Protein AF-A0A3S3NXD0-F1 (afdb_monomer_lite)

Organism: NCBI:txid1965070

Radius of gyration: 24.57 Å; chains: 1; bounding box: 70×64×60 Å

pLDDT: mean 70.54, std 15.93, range [30.05, 96.12]

Secondary structure (DSSP, 8-state):
--STTTTTS---------B-SPP--TTEEEES--S-B-TT-EEEEEESSTTSEEEE--TTS-GGG--TTSPEEEEEETTEEEE--EEEEEEGGGTTTTT------SEEEEEEESSPPPHHHHHTT----EEEEEE-----TT-TTEEESTT--TTT--S--SSEEEEEEEEEE---EEEEEEESSPPPGGGG-SSS-SEEEEBTTTEEEEEEEEEE-SSSSEEEEEEEEEES-GGG--TTTS-EEEEEEEES-TT-SS--EEEEEEEEE--GGG------S---SSS-TTS-----SS-B-----GGGEETTEEEEETTEEEEEES-EEETTEEEB-TT-EEEEEETTEEEEEEEB-TTS-BSSPPP---

Structure (mmCIF, N/CA/C/O backbone):
data_AF-A0A3S3NXD0-F1
#
_entry.id   AF-A0A3S3NXD0-F1
#
loop_
_atom_site.group_PDB
_atom_site.id
_atom_site.type_symbol
_atom_site.label_atom_id
_atom_site.label_alt_id
_atom_site.label_comp_id
_atom_site.label_asym_id
_atom_site.label_entity_id
_atom_site.label_seq_id
_atom_site.pdbx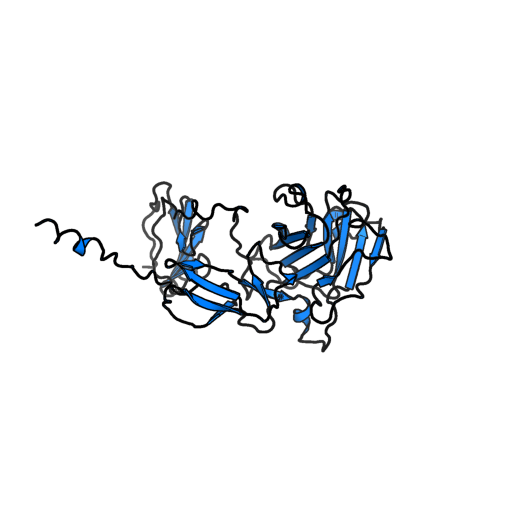_PDB_ins_code
_atom_site.Cartn_x
_atom_site.Cartn_y
_atom_site.Cartn_z
_atom_site.occupancy
_atom_site.B_iso_or_equiv
_atom_site.auth_seq_id
_atom_site.auth_comp_id
_atom_site.auth_asym_id
_atom_site.auth_atom_id
_atom_site.pdbx_PDB_model_num
ATOM 1 N N . MET A 1 1 ? -43.865 36.819 35.585 1.00 49.50 1 MET A N 1
ATOM 2 C CA . MET A 1 1 ? -44.114 35.491 34.978 1.00 49.50 1 MET A CA 1
ATOM 3 C C . MET A 1 1 ? -43.272 35.194 33.729 1.00 49.50 1 MET A C 1
ATOM 5 O O . MET A 1 1 ? -43.312 34.064 33.280 1.00 49.50 1 MET A O 1
ATOM 9 N N . LEU A 1 2 ? -42.479 36.141 33.194 1.00 50.16 2 LEU A N 1
ATOM 10 C CA . LEU A 1 2 ? -41.664 35.928 31.981 1.00 50.16 2 LEU A CA 1
ATOM 11 C C . LEU A 1 2 ? -40.194 35.526 32.258 1.00 50.16 2 LEU A C 1
ATOM 13 O O . LEU A 1 2 ? -39.527 35.004 31.377 1.00 50.16 2 LEU A O 1
ATOM 17 N N . LEU A 1 3 ? -39.684 35.735 33.481 1.00 48.31 3 LEU A N 1
ATOM 18 C CA . LEU A 1 3 ? -38.279 35.454 33.827 1.00 48.31 3 LEU A CA 1
ATOM 19 C C . LEU A 1 3 ? -37.989 33.994 34.215 1.00 48.31 3 LEU A C 1
ATOM 21 O O . LEU A 1 3 ? -36.829 33.597 34.208 1.00 48.31 3 LEU A O 1
ATOM 25 N N . LEU A 1 4 ? -39.008 33.184 34.526 1.00 46.12 4 LEU A N 1
ATOM 26 C CA . LEU A 1 4 ? -38.790 31.789 34.934 1.00 46.12 4 LEU A CA 1
ATOM 27 C C . LEU A 1 4 ? -38.634 30.822 33.746 1.00 46.12 4 LEU A C 1
ATOM 29 O O . LEU A 1 4 ? -38.101 29.734 33.925 1.00 46.12 4 LEU A O 1
ATOM 33 N N . CYS A 1 5 ? -39.049 31.211 32.533 1.00 48.31 5 CYS A N 1
ATOM 34 C CA . CYS A 1 5 ? -38.930 30.353 31.347 1.00 48.31 5 CYS A CA 1
ATOM 35 C C . CYS A 1 5 ? -37.568 30.459 30.642 1.00 48.31 5 CYS A C 1
ATOM 37 O O . CYS A 1 5 ? -37.213 29.555 29.896 1.00 48.31 5 CYS A O 1
ATOM 39 N N . ILE A 1 6 ? -36.779 31.513 30.890 1.00 51.53 6 ILE A N 1
ATOM 40 C CA . ILE A 1 6 ? -35.468 31.696 30.234 1.00 51.53 6 ILE A CA 1
ATOM 41 C C . ILE A 1 6 ? -34.366 30.893 30.950 1.00 51.53 6 ILE A C 1
ATOM 43 O O . ILE A 1 6 ? -33.439 30.417 30.306 1.00 51.53 6 ILE A O 1
ATOM 47 N N . ALA A 1 7 ? -34.506 30.632 32.255 1.00 47.41 7 ALA A N 1
ATOM 48 C CA . ALA A 1 7 ? -33.541 29.831 33.016 1.00 47.41 7 ALA A CA 1
ATOM 49 C C . ALA A 1 7 ? -33.630 28.310 32.750 1.00 47.41 7 ALA A C 1
ATOM 51 O O . ALA A 1 7 ? -32.709 27.581 33.101 1.00 47.41 7 ALA A O 1
ATOM 52 N N . CYS A 1 8 ? -34.707 27.823 32.117 1.00 47.56 8 CYS A N 1
ATOM 53 C CA . CYS A 1 8 ? -34.850 26.408 31.739 1.00 47.56 8 CYS A CA 1
ATOM 54 C C . CYS A 1 8 ? -34.311 26.077 30.335 1.00 47.56 8 CYS A C 1
ATOM 56 O O . CYS A 1 8 ? -34.227 24.902 30.000 1.00 47.56 8 CYS A O 1
ATOM 58 N N . ILE A 1 9 ? -33.929 27.071 29.520 1.00 50.16 9 ILE A N 1
ATOM 59 C CA . ILE A 1 9 ? -33.456 26.850 28.136 1.00 50.16 9 ILE A CA 1
ATOM 60 C C . ILE A 1 9 ? -31.917 26.774 28.045 1.00 50.16 9 ILE A C 1
ATOM 62 O O . ILE A 1 9 ? -31.378 26.341 27.033 1.00 50.16 9 ILE A O 1
ATOM 66 N N . THR A 1 10 ? -31.176 27.104 29.109 1.00 48.88 10 THR A N 1
ATOM 67 C CA . THR A 1 10 ? -29.697 27.058 29.108 1.00 48.88 10 THR A CA 1
ATOM 68 C C . THR A 1 10 ? -29.091 25.883 29.875 1.00 48.88 10 THR A C 1
ATOM 70 O O . THR A 1 10 ? -27.878 25.834 30.045 1.00 48.88 10 THR A O 1
ATOM 73 N N . LEU A 1 11 ? -29.893 24.894 30.278 1.00 45.78 11 LEU A N 1
ATOM 74 C CA . LEU A 1 11 ? -29.394 23.534 30.499 1.00 45.78 11 LEU A CA 1
ATOM 75 C C . LEU A 1 11 ? -29.357 22.833 29.139 1.00 45.78 11 LEU A C 1
ATOM 77 O O . LEU A 1 11 ? -30.070 21.865 28.888 1.00 45.78 11 LEU A O 1
ATOM 81 N N . ILE A 1 12 ? -28.515 23.352 28.241 1.00 50.88 12 ILE A N 1
ATOM 82 C CA . ILE A 1 12 ? -27.936 22.512 27.200 1.00 50.88 12 ILE A CA 1
ATOM 83 C C . ILE A 1 12 ? -27.143 21.489 28.000 1.00 50.88 12 ILE A C 1
ATOM 85 O O . ILE A 1 12 ? -26.050 21.776 28.487 1.00 50.88 12 ILE A O 1
ATOM 89 N N . VAL A 1 13 ? -27.764 20.338 28.253 1.00 46.16 13 VAL A N 1
ATOM 90 C CA . VAL A 1 13 ? -27.064 19.150 28.709 1.00 46.16 13 VAL A CA 1
ATOM 91 C C . VAL A 1 13 ? -26.041 18.916 27.614 1.00 46.16 13 VAL A C 1
ATOM 93 O O . VAL A 1 13 ? -26.380 18.437 26.535 1.00 46.16 13 VAL A O 1
ATOM 96 N N . SER A 1 14 ? -24.816 19.387 27.841 1.00 50.00 14 SER A N 1
ATOM 97 C CA . SER A 1 14 ? -23.665 18.997 27.052 1.00 50.00 14 SER A CA 1
ATOM 98 C C . SER A 1 14 ? -23.550 17.507 27.297 1.00 50.00 14 SER A C 1
ATOM 100 O O . SER A 1 14 ? -22.966 17.084 28.292 1.00 50.00 14 SER A O 1
ATOM 102 N N . VAL A 1 15 ? -24.240 16.719 26.473 1.00 55.44 15 VAL A N 1
ATOM 103 C CA . VAL A 1 15 ? -24.076 15.277 26.433 1.00 55.44 15 VAL A CA 1
ATOM 104 C C . VAL A 1 15 ? -22.614 15.105 26.068 1.00 55.44 15 VAL A C 1
ATOM 106 O O . VAL A 1 15 ? -22.237 15.331 24.922 1.00 55.44 15 VAL A O 1
ATOM 109 N N . GLU A 1 16 ? -21.776 14.845 27.073 1.00 61.00 16 GLU A N 1
ATOM 110 C CA . GLU A 1 16 ? -20.375 14.526 26.854 1.00 61.00 16 GLU A CA 1
ATOM 111 C C . GLU A 1 16 ? -20.358 13.294 25.964 1.00 61.00 16 GLU A C 1
ATOM 113 O O . GLU A 1 16 ? -20.692 12.181 26.378 1.00 61.00 16 GLU A O 1
ATOM 118 N N . SER A 1 17 ? -20.049 13.526 24.702 1.00 74.88 17 SER A N 1
ATOM 119 C CA . SER A 1 17 ? -19.990 12.512 23.678 1.00 74.88 17 SER A CA 1
ATOM 120 C C . SER A 1 17 ? -18.708 11.718 23.888 1.00 74.88 17 SER A C 1
ATOM 122 O O . SER A 1 17 ? -17.633 12.100 23.439 1.00 74.88 17 SER A O 1
ATOM 124 N N . LYS A 1 18 ? -18.807 10.642 24.667 1.00 79.00 18 LYS A N 1
ATOM 125 C CA . LYS A 1 18 ? -17.686 9.742 24.950 1.00 79.00 18 LYS A CA 1
ATOM 126 C C . LYS A 1 18 ? -17.414 8.841 23.753 1.00 79.00 18 LYS A C 1
ATOM 128 O O . LYS A 1 18 ? -18.343 8.463 23.043 1.00 79.00 18 LYS A O 1
ATOM 133 N N . CYS A 1 19 ? -16.157 8.460 23.572 1.00 73.50 19 CYS A N 1
ATOM 134 C CA . CYS A 1 19 ? -15.764 7.462 22.584 1.00 73.50 19 CYS A CA 1
ATOM 135 C C . CYS A 1 19 ? -15.618 6.085 23.238 1.00 73.50 19 CYS A C 1
ATOM 137 O O . CYS A 1 19 ? -15.203 5.977 24.395 1.00 73.50 19 CYS A O 1
ATOM 139 N N . GLY A 1 20 ? -15.946 5.034 22.487 1.00 74.00 20 GLY A N 1
ATOM 140 C CA . GLY A 1 20 ? -15.622 3.651 22.847 1.00 74.00 20 GLY A CA 1
ATOM 141 C C . GLY A 1 20 ? -14.163 3.301 22.544 1.00 74.00 20 GLY A C 1
ATOM 142 O O . GLY A 1 20 ? -13.352 4.176 22.237 1.00 74.00 20 GLY A O 1
ATOM 143 N N . ILE A 1 21 ? -13.832 2.011 22.600 1.00 75.44 21 ILE A N 1
ATOM 144 C CA . ILE A 1 21 ? -12.509 1.495 22.218 1.00 75.44 21 ILE A CA 1
ATOM 145 C C . ILE A 1 21 ? -12.215 1.888 20.759 1.00 75.44 21 ILE A C 1
ATOM 147 O O . ILE A 1 21 ? -13.072 1.679 19.900 1.00 75.44 21 ILE A O 1
ATOM 151 N N . PRO A 1 22 ? -11.047 2.476 20.449 1.00 69.25 22 PRO A N 1
ATOM 152 C CA . PRO A 1 22 ? -10.699 2.789 19.071 1.00 69.25 22 PRO A CA 1
ATOM 153 C C . PRO A 1 22 ? -10.457 1.518 18.261 1.00 69.25 22 PRO A C 1
ATOM 155 O O . PRO A 1 22 ? -9.742 0.624 18.717 1.00 69.25 22 PRO A O 1
ATOM 158 N N . LEU A 1 23 ? -10.987 1.471 17.035 1.00 61.91 23 LEU A N 1
ATOM 159 C CA . LEU A 1 23 ? -10.644 0.415 16.089 1.00 61.91 23 LEU A CA 1
ATOM 160 C C . LEU A 1 23 ? -9.136 0.444 15.815 1.00 61.91 23 LEU A C 1
ATOM 162 O O . LEU A 1 23 ? -8.572 1.457 15.389 1.00 61.91 23 LEU A O 1
ATOM 166 N N . VAL A 1 24 ? -8.493 -0.687 16.075 1.00 65.38 24 VAL A N 1
ATOM 167 C CA . VAL A 1 24 ? -7.082 -0.933 15.793 1.00 65.38 24 VAL A CA 1
ATOM 168 C C . VAL A 1 24 ? -6.989 -2.058 14.773 1.00 65.38 24 VAL A C 1
ATOM 170 O O . VAL A 1 24 ? -7.637 -3.089 14.931 1.00 65.38 24 VAL A O 1
ATOM 173 N N . ALA A 1 25 ? -6.211 -1.840 13.711 1.00 63.06 25 ALA A N 1
ATOM 174 C CA . ALA A 1 25 ? -5.909 -2.887 12.741 1.00 63.06 25 ALA A CA 1
ATOM 175 C C . ALA A 1 25 ? -5.145 -4.040 13.412 1.00 63.06 25 ALA A C 1
ATOM 177 O O . ALA A 1 25 ? -4.508 -3.853 14.452 1.00 63.06 25 ALA A O 1
ATOM 178 N N . GLU A 1 26 ? -5.177 -5.227 12.807 1.00 61.97 26 GLU A N 1
ATOM 179 C CA . GLU A 1 26 ? -4.416 -6.371 13.306 1.00 61.97 26 GLU A CA 1
ATOM 180 C C . GLU A 1 26 ? -2.920 -6.019 13.439 1.00 61.97 26 GLU A C 1
ATOM 182 O O . GLU A 1 26 ? -2.328 -5.340 12.598 1.00 61.97 26 GLU A O 1
ATOM 187 N N . GLY A 1 27 ? -2.314 -6.407 14.563 1.00 66.31 27 GLY A N 1
ATOM 188 C CA . GLY A 1 27 ? -0.933 -6.050 14.895 1.00 66.31 27 GLY A CA 1
ATOM 189 C C . GLY A 1 27 ? -0.729 -4.619 15.417 1.00 66.31 27 GLY A C 1
ATOM 190 O O . GLY A 1 27 ? 0.381 -4.308 15.856 1.00 66.31 27 GLY A O 1
ATOM 191 N N . VAL A 1 28 ? -1.759 -3.764 15.438 1.00 71.31 28 VAL A N 1
ATOM 192 C CA . VAL A 1 28 ? -1.722 -2.431 16.059 1.00 71.31 28 VAL A CA 1
ATOM 193 C C . VAL A 1 28 ? -2.272 -2.501 17.484 1.00 71.31 28 VAL A C 1
ATOM 195 O O . VAL A 1 28 ? -3.371 -2.979 17.742 1.00 71.31 28 VAL A O 1
ATOM 198 N N . SER A 1 29 ? -1.507 -1.962 18.423 1.00 80.69 29 SER A N 1
ATOM 199 C CA . SER A 1 29 ? -1.888 -1.758 19.818 1.00 80.69 29 SER A CA 1
ATOM 200 C C . SER A 1 29 ? -2.161 -0.280 20.077 1.00 80.69 29 SER A C 1
ATOM 202 O O . SER A 1 29 ? -1.675 0.589 19.352 1.00 80.69 29 SER A O 1
ATOM 204 N N . HIS A 1 30 ? -2.917 0.033 21.131 1.00 82.19 30 HIS A N 1
ATOM 205 C CA . HIS A 1 30 ? -3.199 1.415 21.512 1.00 82.19 30 HIS A CA 1
ATOM 206 C C . HIS A 1 30 ? -3.005 1.673 23.011 1.00 82.19 30 HIS A C 1
ATOM 208 O O . HIS A 1 30 ? -3.149 0.780 23.845 1.00 82.19 30 HIS A O 1
ATOM 214 N N . PHE A 1 31 ? -2.671 2.918 23.358 1.00 85.12 31 PHE A N 1
ATOM 215 C CA . PHE A 1 31 ? -2.462 3.368 24.730 1.00 85.12 31 PHE A CA 1
ATOM 216 C C . PHE A 1 31 ? -2.967 4.810 24.944 1.00 85.12 31 PHE A C 1
ATOM 218 O O . PHE A 1 31 ? -2.653 5.686 24.136 1.00 85.12 31 PHE A O 1
ATOM 225 N N . PRO A 1 32 ? -3.675 5.110 26.049 1.00 84.56 32 PRO A N 1
ATOM 226 C CA . PRO A 1 32 ? -4.040 4.191 27.129 1.00 84.56 32 PRO A CA 1
ATOM 227 C C . PRO A 1 32 ? -5.116 3.195 26.685 1.00 84.56 32 PRO A C 1
ATOM 229 O O . PRO A 1 32 ? -5.996 3.560 25.915 1.00 84.56 32 PRO A O 1
ATOM 232 N N . ALA A 1 33 ? -5.053 1.951 27.168 1.00 82.88 33 ALA A N 1
ATOM 233 C CA . ALA A 1 33 ? -6.073 0.935 26.910 1.00 82.88 33 ALA A CA 1
ATOM 234 C C . ALA A 1 33 ? -7.226 1.107 27.912 1.00 82.88 33 ALA A C 1
ATOM 236 O O . ALA A 1 33 ? -7.085 0.801 29.098 1.00 82.88 33 ALA A O 1
ATOM 237 N N . LYS A 1 34 ? -8.345 1.662 27.447 1.00 78.06 34 LYS A N 1
ATOM 238 C CA . LYS A 1 34 ? -9.572 1.897 28.217 1.00 78.06 34 LYS A CA 1
ATOM 239 C C . LYS A 1 34 ? -10.764 1.454 27.378 1.00 78.06 34 LYS A C 1
ATOM 241 O O . LYS A 1 34 ? -10.678 1.370 26.162 1.00 78.06 34 LYS A O 1
ATOM 246 N N . THR A 1 35 ? -11.894 1.201 28.025 1.00 70.12 35 THR A N 1
ATOM 247 C CA . THR A 1 35 ? -13.143 0.867 27.326 1.00 70.12 35 THR A CA 1
ATOM 248 C C . THR A 1 35 ? -13.949 2.102 26.923 1.00 70.12 35 THR A C 1
ATOM 250 O O . THR A 1 35 ? -14.758 2.033 26.003 1.00 70.12 35 THR A O 1
ATOM 253 N N . VAL A 1 36 ? -13.727 3.233 27.602 1.00 74.00 36 VAL A N 1
ATOM 254 C CA . VAL A 1 36 ? -14.434 4.500 27.384 1.00 74.00 36 VAL A CA 1
ATOM 255 C C . VAL A 1 36 ? -13.459 5.663 27.545 1.00 74.00 36 VAL A C 1
ATOM 257 O O . VAL A 1 36 ? -12.678 5.691 28.500 1.00 74.00 36 VAL A O 1
ATOM 260 N N . TYR A 1 37 ? -13.547 6.629 26.634 1.00 84.88 37 TYR A N 1
ATOM 261 C CA . TYR A 1 37 ? -12.678 7.800 26.552 1.00 84.88 37 TYR A CA 1
ATOM 262 C C . TYR A 1 37 ? -13.508 9.079 26.557 1.00 84.88 37 TYR A C 1
ATOM 264 O O . TYR A 1 37 ? -14.572 9.146 25.935 1.00 84.88 37 TYR A O 1
ATOM 272 N N . SER A 1 38 ? -13.030 10.090 27.276 1.00 92.06 38 SER A N 1
ATOM 273 C CA . SER A 1 38 ? -13.712 11.383 27.351 1.00 92.06 38 SER A CA 1
ATOM 274 C C . SER A 1 38 ? -13.482 12.216 26.089 1.00 92.06 38 SER A C 1
ATOM 276 O O . SER A 1 38 ? -12.486 12.045 25.386 1.00 92.06 38 SER A O 1
ATOM 278 N N . GLU A 1 39 ? -14.384 13.161 25.826 1.00 88.38 39 GLU A N 1
ATOM 279 C CA . GLU A 1 39 ? -14.207 14.172 24.778 1.00 88.38 39 GLU A CA 1
ATOM 280 C C . GLU A 1 39 ? -12.839 14.872 24.923 1.00 88.38 39 GLU A C 1
ATOM 282 O O . GLU A 1 39 ? -12.457 15.306 26.012 1.00 88.38 39 GLU A O 1
ATOM 287 N N . GLY A 1 40 ? -12.088 14.962 23.824 1.00 89.56 40 GLY A N 1
ATOM 288 C CA . GLY A 1 40 ? -10.741 15.532 23.758 1.00 89.56 40 GLY A CA 1
ATOM 289 C C . GLY A 1 40 ? -9.604 14.587 24.167 1.00 89.56 40 GLY A C 1
ATOM 290 O O . GLY A 1 40 ? -8.438 14.964 24.041 1.00 89.56 40 GLY A O 1
ATOM 291 N N . GLU A 1 41 ? -9.898 13.373 24.641 1.00 90.81 41 GLU A N 1
ATOM 292 C CA . GLU A 1 41 ? -8.870 12.412 25.046 1.00 90.81 41 GLU A CA 1
ATOM 293 C C . GLU A 1 41 ? -8.081 11.883 23.837 1.00 90.81 41 GLU A C 1
ATOM 295 O O . GLU A 1 41 ? -8.650 11.609 22.779 1.00 90.81 41 GLU A O 1
ATOM 300 N N . ILE A 1 42 ? -6.759 11.751 24.002 1.00 89.44 42 ILE A N 1
ATOM 301 C CA . ILE A 1 42 ? -5.826 11.324 22.952 1.00 89.44 42 ILE A CA 1
ATOM 302 C C . ILE A 1 42 ? -5.371 9.890 23.220 1.00 89.44 42 ILE A C 1
ATOM 304 O O . ILE A 1 42 ? -4.912 9.567 24.318 1.00 89.44 42 ILE A O 1
ATOM 308 N N . VAL A 1 43 ? -5.433 9.059 22.184 1.00 85.56 43 VAL A N 1
ATOM 309 C CA . VAL A 1 43 ? -4.907 7.695 22.173 1.00 85.56 43 VAL A CA 1
ATOM 310 C C . VAL A 1 43 ? -3.751 7.606 21.188 1.00 85.56 43 VAL A C 1
ATOM 312 O O . VAL A 1 43 ? -3.820 8.111 20.072 1.00 85.56 43 VAL A O 1
ATOM 315 N N . ASN A 1 44 ? -2.680 6.950 21.622 1.00 86.38 44 ASN A N 1
ATOM 316 C CA . ASN A 1 44 ? -1.494 6.664 20.831 1.00 86.38 44 ASN A CA 1
ATOM 317 C C . ASN A 1 44 ? -1.575 5.221 20.319 1.00 86.38 44 ASN A C 1
ATOM 319 O O . ASN A 1 44 ? -1.732 4.301 21.118 1.00 86.38 44 ASN A O 1
ATOM 323 N N . GLN A 1 45 ? -1.442 5.017 19.015 1.00 77.81 45 GLN A N 1
ATOM 324 C CA . GLN A 1 45 ? -1.439 3.720 18.342 1.00 77.81 45 GLN A CA 1
ATOM 325 C C . GLN A 1 45 ? -0.019 3.354 17.906 1.00 77.81 45 GLN A C 1
ATOM 327 O O . GLN A 1 45 ? 0.719 4.218 17.441 1.00 77.81 45 GLN A O 1
ATOM 332 N N . PHE A 1 46 ? 0.380 2.094 18.065 1.00 80.19 46 PHE A N 1
ATOM 333 C CA . PHE A 1 46 ? 1.721 1.597 17.749 1.00 80.19 46 PHE A CA 1
ATOM 334 C C . PHE A 1 46 ? 1.697 0.135 17.311 1.00 80.19 46 PHE A C 1
ATOM 336 O O . PHE A 1 46 ? 0.771 -0.595 17.648 1.00 80.19 46 PHE A O 1
ATOM 343 N N . CYS A 1 47 ? 2.715 -0.312 16.575 1.00 75.06 47 CYS A N 1
ATOM 344 C CA . CYS A 1 47 ? 2.821 -1.719 16.209 1.00 75.06 47 CYS A CA 1
ATOM 345 C C . CYS A 1 47 ? 3.198 -2.566 17.417 1.00 75.06 47 CYS A C 1
ATOM 347 O O . CYS A 1 47 ? 4.151 -2.253 18.129 1.00 75.06 47 CYS A O 1
ATOM 349 N N . ALA A 1 48 ? 2.451 -3.647 17.645 1.00 71.88 48 ALA A N 1
ATOM 350 C CA . ALA A 1 48 ? 2.714 -4.591 18.723 1.00 71.88 48 ALA A CA 1
ATOM 351 C C . ALA A 1 48 ? 4.086 -5.264 18.556 1.00 71.88 48 ALA A C 1
ATOM 353 O O . ALA A 1 48 ? 4.790 -5.489 19.540 1.00 71.88 48 ALA A O 1
ATOM 354 N N . ASN A 1 49 ? 4.483 -5.540 17.310 1.00 68.31 49 ASN A N 1
ATOM 355 C CA . ASN A 1 49 ? 5.821 -6.010 16.977 1.00 68.31 49 ASN A CA 1
ATOM 356 C C . ASN A 1 49 ? 6.747 -4.819 16.685 1.00 68.31 49 ASN A C 1
ATOM 358 O O . ASN A 1 49 ? 6.491 -4.025 15.783 1.00 68.31 49 ASN A O 1
ATOM 362 N N . THR A 1 50 ? 7.858 -4.728 17.416 1.00 67.69 50 THR A N 1
ATOM 363 C CA . THR A 1 50 ? 8.845 -3.643 17.298 1.00 67.69 50 THR A CA 1
ATOM 364 C C . THR A 1 50 ? 9.628 -3.657 15.985 1.00 67.69 50 THR A C 1
ATOM 366 O O . THR A 1 50 ? 10.265 -2.662 15.637 1.00 67.69 50 THR A O 1
ATOM 369 N N . THR A 1 51 ? 9.611 -4.781 15.266 1.00 64.00 51 THR A N 1
ATOM 370 C CA . THR A 1 51 ? 10.218 -4.898 13.932 1.00 64.00 51 THR A CA 1
ATOM 371 C C . THR A 1 51 ? 9.317 -4.330 12.837 1.00 64.00 51 THR A C 1
ATOM 373 O O . THR A 1 51 ? 9.823 -4.001 11.768 1.00 64.00 51 THR A O 1
ATOM 376 N N . HIS A 1 52 ? 8.026 -4.122 13.109 1.00 69.69 52 HIS A N 1
ATOM 377 C CA . HIS A 1 52 ? 7.091 -3.515 12.166 1.00 69.69 52 HIS A CA 1
ATOM 378 C C . HIS A 1 52 ? 7.107 -1.988 12.315 1.00 69.69 52 HIS A C 1
ATOM 380 O O . HIS A 1 52 ? 7.480 -1.444 13.357 1.00 69.69 52 HIS A O 1
ATOM 386 N N . GLU A 1 53 ? 6.689 -1.293 11.267 1.00 70.62 53 GLU A N 1
ATOM 387 C CA . GLU A 1 53 ? 6.550 0.157 11.236 1.00 70.62 53 GLU A CA 1
ATOM 388 C C . GLU A 1 53 ? 5.095 0.536 10.971 1.00 70.62 53 GLU A C 1
ATOM 390 O O . GLU A 1 53 ? 4.381 -0.138 10.224 1.00 70.62 53 GLU A O 1
ATOM 395 N N . LEU A 1 54 ? 4.646 1.614 11.615 1.00 65.69 54 LEU A N 1
ATOM 396 C CA . LEU A 1 54 ? 3.310 2.142 11.370 1.00 65.69 54 LEU A CA 1
ATOM 397 C C . LEU A 1 54 ? 3.266 2.838 10.009 1.00 65.69 54 LEU A C 1
ATOM 399 O O . LEU A 1 54 ? 4.066 3.730 9.741 1.00 65.69 54 LEU A O 1
ATOM 403 N N . VAL A 1 55 ? 2.278 2.486 9.196 1.00 62.22 55 VAL A N 1
ATOM 404 C CA . VAL A 1 55 ? 1.962 3.153 7.932 1.00 62.22 55 VAL A CA 1
ATOM 405 C C . VAL A 1 55 ? 0.588 3.814 8.089 1.00 62.22 55 VAL A C 1
ATOM 407 O O . VAL A 1 55 ? -0.419 3.103 8.172 1.00 62.22 55 VAL A O 1
ATOM 410 N N . PRO A 1 56 ? 0.510 5.153 8.227 1.00 55.78 56 PRO A N 1
ATOM 411 C CA . PRO A 1 56 ? -0.763 5.857 8.354 1.00 55.78 56 PRO A CA 1
ATOM 412 C C . PRO A 1 56 ? -1.539 5.840 7.031 1.00 55.78 56 PRO A C 1
ATOM 414 O O . PRO A 1 56 ? -0.972 6.097 5.978 1.00 55.78 56 PRO A O 1
ATOM 417 N N . LEU A 1 57 ? -2.856 5.628 7.091 1.00 54.59 57 LEU A N 1
ATOM 418 C CA . LEU A 1 57 ? -3.741 5.611 5.912 1.00 54.59 57 LEU A CA 1
ATOM 419 C C . LEU A 1 57 ? -4.112 7.013 5.374 1.00 54.59 57 LEU A C 1
ATOM 421 O O . LEU A 1 57 ? -5.043 7.148 4.582 1.00 54.59 57 LEU A O 1
ATOM 425 N N . HIS A 1 58 ? -3.472 8.088 5.847 1.00 48.19 58 HIS A N 1
ATOM 426 C CA . HIS A 1 58 ? -3.992 9.443 5.650 1.00 48.19 58 HIS A CA 1
ATOM 427 C C . HIS A 1 58 ? -3.320 10.201 4.479 1.00 48.19 58 HIS A C 1
ATOM 429 O O . HIS A 1 58 ? -2.109 10.418 4.530 1.00 48.19 58 HIS A O 1
ATOM 435 N N . PRO A 1 59 ? -4.093 10.777 3.526 1.00 43.50 59 PRO A N 1
ATOM 436 C CA . PRO A 1 59 ? -3.578 11.408 2.297 1.00 43.50 59 PRO A CA 1
ATOM 437 C C . PRO A 1 59 ? -2.585 12.550 2.466 1.00 43.50 59 PRO A C 1
ATOM 439 O O . PRO A 1 59 ? -1.796 12.840 1.570 1.00 43.50 59 PRO A O 1
ATOM 442 N N . LYS A 1 60 ? -2.671 13.260 3.594 1.00 46.03 60 LYS A N 1
ATOM 443 C CA . LYS A 1 60 ? -1.834 14.436 3.866 1.00 46.03 60 LYS A CA 1
ATOM 444 C C . LYS A 1 60 ? -0.441 14.103 4.393 1.00 46.03 60 LYS A C 1
ATOM 446 O O . LYS A 1 60 ? 0.405 14.991 4.389 1.00 46.03 60 LYS A O 1
ATOM 451 N N . TYR A 1 61 ? -0.203 12.881 4.865 1.00 44.03 61 TYR A N 1
ATOM 452 C CA . TYR A 1 61 ? 1.080 12.521 5.457 1.00 44.03 61 TYR A CA 1
ATOM 453 C C . TYR A 1 61 ? 1.850 11.627 4.495 1.00 44.03 61 TYR A C 1
ATOM 455 O O . TYR A 1 61 ? 1.560 10.448 4.347 1.00 44.03 61 TYR A O 1
ATOM 463 N N . SER A 1 62 ? 2.852 12.224 3.851 1.00 43.03 62 SER A N 1
ATOM 464 C CA . SER A 1 62 ? 3.922 11.504 3.166 1.00 43.03 62 SER A CA 1
ATOM 465 C C . SER A 1 62 ? 4.499 10.437 4.097 1.00 43.03 62 SER A C 1
ATOM 467 O O . SER A 1 62 ? 5.040 10.776 5.153 1.00 43.03 62 SER A O 1
ATOM 469 N N . ILE A 1 63 ? 4.483 9.175 3.669 1.00 47.19 63 ILE A N 1
ATOM 470 C CA . ILE A 1 63 ? 5.090 8.050 4.401 1.00 47.19 63 ILE A CA 1
ATOM 471 C C . ILE A 1 63 ? 6.580 8.308 4.695 1.00 47.19 63 ILE A C 1
ATOM 473 O O . ILE A 1 63 ? 7.106 7.850 5.701 1.00 47.19 63 ILE A O 1
ATOM 477 N N . THR A 1 64 ? 7.247 9.154 3.903 1.00 39.09 64 THR A N 1
ATOM 478 C CA . THR A 1 64 ? 8.664 9.507 4.111 1.00 39.09 64 THR A CA 1
ATOM 479 C C . THR A 1 64 ? 8.944 10.453 5.287 1.00 39.09 64 THR A C 1
ATOM 481 O O . THR A 1 64 ? 10.102 10.615 5.660 1.00 39.09 64 THR A O 1
ATOM 484 N N . GLU A 1 65 ? 7.923 11.073 5.895 1.00 41.41 65 GLU A N 1
ATOM 485 C CA . GLU A 1 65 ? 8.082 11.827 7.157 1.00 41.41 65 GLU A CA 1
ATOM 486 C C . GLU A 1 65 ? 7.717 10.989 8.386 1.00 41.41 65 GLU A C 1
ATOM 488 O O . GLU A 1 65 ? 7.853 11.442 9.529 1.00 41.41 65 GLU A O 1
ATOM 493 N N . PHE A 1 66 ? 7.257 9.759 8.161 1.00 42.84 66 PHE A N 1
ATOM 494 C CA . PHE A 1 66 ? 6.815 8.889 9.222 1.00 42.84 66 PHE A CA 1
ATOM 495 C C . PHE A 1 66 ? 8.014 8.146 9.817 1.00 42.84 66 PHE A C 1
ATOM 497 O O . PHE A 1 66 ? 8.531 7.180 9.267 1.00 42.84 66 PHE A O 1
ATOM 504 N N . ASP A 1 67 ? 8.478 8.613 10.975 1.00 46.41 67 ASP A N 1
ATOM 505 C CA . ASP A 1 67 ? 9.352 7.818 11.834 1.00 46.41 67 ASP A CA 1
ATOM 506 C C . ASP A 1 67 ? 8.515 6.645 12.355 1.00 46.41 67 ASP A C 1
ATOM 508 O O . ASP A 1 67 ? 7.736 6.820 13.292 1.00 46.41 67 ASP A O 1
ATOM 512 N N . GLY A 1 68 ? 8.649 5.466 11.733 1.00 47.47 68 GLY A N 1
ATOM 513 C CA . GLY A 1 68 ? 7.896 4.239 12.039 1.00 47.47 68 GLY A CA 1
ATOM 514 C C . GLY A 1 68 ? 7.918 3.801 13.509 1.00 47.47 68 GLY A C 1
ATOM 515 O O . GLY A 1 68 ? 7.175 2.901 13.894 1.00 47.47 68 GLY A O 1
ATOM 516 N N . ARG A 1 69 ? 8.741 4.451 14.346 1.00 49.72 69 ARG A N 1
ATOM 517 C CA . ARG A 1 69 ? 8.831 4.268 15.802 1.00 49.72 69 ARG A CA 1
ATOM 518 C C . ARG A 1 69 ? 7.905 5.183 16.609 1.00 49.72 69 ARG A C 1
ATOM 520 O O . ARG A 1 69 ? 7.788 4.994 17.820 1.00 49.72 69 ARG A O 1
ATOM 527 N N . LYS A 1 70 ? 7.299 6.207 16.002 1.00 60.44 70 LYS A N 1
ATOM 528 C CA . LYS A 1 70 ? 6.441 7.173 16.698 1.00 60.44 70 LYS A CA 1
ATOM 529 C C . LYS A 1 70 ? 4.990 6.741 16.605 1.00 60.44 70 LYS A C 1
ATOM 531 O O . LYS A 1 70 ? 4.477 6.469 15.527 1.00 60.44 70 LYS A O 1
ATOM 536 N N . ALA A 1 71 ? 4.336 6.691 17.759 1.00 66.12 71 ALA A N 1
ATOM 537 C CA . ALA A 1 71 ? 2.930 6.354 17.829 1.00 66.12 71 ALA A CA 1
ATOM 538 C C . ALA A 1 71 ? 2.076 7.355 17.035 1.00 66.12 71 ALA A C 1
ATOM 540 O O . ALA A 1 71 ? 2.346 8.559 17.038 1.00 66.12 71 ALA A O 1
ATOM 541 N N . VAL A 1 72 ? 1.027 6.857 16.386 1.00 73.31 72 VAL A N 1
ATOM 542 C CA . VAL A 1 72 ? 0.027 7.692 15.718 1.00 73.31 72 VAL A CA 1
ATOM 543 C C . VAL A 1 72 ? -1.030 8.122 16.720 1.00 73.31 72 VAL A C 1
ATOM 545 O O . VAL A 1 72 ? -1.474 7.319 17.533 1.00 73.31 72 VAL A O 1
ATOM 548 N N . GLN A 1 73 ? -1.436 9.387 16.672 1.00 83.75 73 GLN A N 1
ATOM 549 C CA . GLN A 1 73 ? -2.430 9.925 17.592 1.00 83.75 73 GLN A CA 1
ATOM 550 C C . GLN A 1 73 ? -3.812 10.004 16.952 1.00 83.75 73 GLN A C 1
ATOM 552 O O . GLN A 1 73 ? -3.974 10.533 15.850 1.00 83.75 73 GLN A O 1
ATOM 557 N N . ILE A 1 74 ? -4.801 9.540 17.706 1.00 79.81 74 ILE A N 1
ATOM 558 C CA . ILE A 1 74 ? -6.221 9.774 17.462 1.00 79.81 74 ILE A CA 1
ATOM 559 C C . ILE A 1 74 ? -6.829 10.471 18.678 1.00 79.81 74 ILE A C 1
ATOM 561 O O . ILE A 1 74 ? -6.384 10.271 19.809 1.00 79.81 74 ILE A O 1
ATOM 565 N N . ASN A 1 75 ? -7.836 11.304 18.456 1.00 87.12 75 ASN A N 1
ATOM 566 C CA . ASN A 1 75 ? -8.520 12.071 19.482 1.00 87.12 75 ASN A CA 1
ATOM 567 C C . ASN A 1 75 ? -10.029 11.823 19.456 1.00 87.12 75 ASN A C 1
ATOM 569 O O . ASN A 1 75 ? -10.645 11.760 18.394 1.00 87.12 75 ASN A O 1
ATOM 573 N N . CYS A 1 76 ? -10.632 11.702 20.634 1.00 81.00 76 CYS A N 1
ATOM 574 C CA . CYS A 1 76 ? -12.079 11.606 20.758 1.00 81.00 76 CYS A CA 1
ATOM 575 C C . CYS A 1 76 ? -12.707 12.987 20.540 1.00 81.00 76 CYS A C 1
ATOM 577 O O . CYS A 1 76 ? -12.409 13.920 21.282 1.00 81.00 76 CYS A O 1
ATOM 579 N N . VAL A 1 77 ? -13.547 13.139 19.516 1.00 82.12 77 VAL A N 1
ATOM 580 C CA . VAL A 1 77 ? -14.250 14.387 19.201 1.00 82.12 77 VAL A CA 1
ATOM 581 C C . VAL A 1 77 ? -15.685 14.094 18.790 1.00 82.12 77 VAL A C 1
ATOM 583 O O . VAL A 1 77 ? -15.934 13.424 17.788 1.00 82.12 77 VAL A O 1
ATOM 586 N N . SER A 1 78 ? -16.636 14.659 19.520 1.00 78.44 78 SER A N 1
ATOM 587 C CA . SER A 1 78 ? -18.070 14.467 19.331 1.00 78.44 78 SER A CA 1
ATOM 588 C C . SER A 1 78 ? -18.469 12.987 19.392 1.00 78.44 78 SER A C 1
ATOM 590 O O . SER A 1 78 ? -19.305 12.532 18.613 1.00 78.44 78 SER A O 1
ATOM 592 N N . GLY A 1 79 ? -17.832 12.217 20.287 1.00 73.25 79 GLY A N 1
ATOM 593 C CA . GLY A 1 79 ? -18.087 10.779 20.455 1.00 73.25 79 GLY A CA 1
ATOM 594 C C . GLY A 1 79 ? -17.534 9.917 19.322 1.00 73.25 79 GLY A C 1
ATOM 595 O O . GLY A 1 79 ? -17.887 8.746 19.206 1.00 73.25 79 GLY A O 1
ATOM 596 N N . LYS A 1 80 ? -16.671 10.489 18.475 1.00 71.44 80 LYS A N 1
ATOM 597 C CA . LYS A 1 80 ? -16.030 9.813 17.346 1.00 71.44 80 LYS A CA 1
ATOM 598 C C . LYS A 1 80 ? -14.517 9.961 17.423 1.00 71.44 80 LYS A C 1
ATOM 600 O O . LYS A 1 80 ? -14.007 11.018 17.782 1.00 71.44 80 LYS A O 1
ATOM 605 N N . TRP A 1 81 ? -13.789 8.924 17.029 1.00 75.38 81 TRP A N 1
ATOM 606 C CA . TRP A 1 81 ? -12.342 9.017 16.866 1.00 75.38 81 TRP A CA 1
ATOM 607 C C . TRP A 1 81 ? -12.001 9.822 15.613 1.00 75.38 81 TRP A C 1
ATOM 609 O O . TRP A 1 81 ? -12.434 9.488 14.511 1.00 75.38 81 TRP A O 1
ATOM 619 N N . LYS A 1 82 ? -11.216 10.883 15.783 1.00 75.31 82 LYS A N 1
ATOM 620 C CA . LYS A 1 82 ? -10.599 11.657 14.705 1.00 75.31 82 LYS A CA 1
ATOM 621 C C . LYS A 1 82 ? -9.086 11.453 14.744 1.00 75.31 82 LYS A C 1
ATOM 623 O O . LYS A 1 82 ? -8.528 11.137 15.786 1.00 75.31 82 LYS A O 1
ATOM 628 N N . GLY A 1 83 ? -8.418 11.606 13.608 1.00 69.31 83 GLY A N 1
ATOM 629 C CA . GLY A 1 83 ? -6.970 11.419 13.493 1.00 69.31 83 GLY A CA 1
ATOM 630 C C . GLY A 1 83 ? -6.599 10.388 12.436 1.00 69.31 83 GLY A C 1
ATOM 631 O O . GLY A 1 83 ? -7.415 10.028 11.588 1.00 69.31 83 GLY A O 1
ATOM 632 N N . ASN A 1 84 ? -5.345 9.948 12.475 1.00 66.25 84 ASN A N 1
ATOM 633 C CA . ASN A 1 84 ? -4.810 8.996 11.510 1.00 66.25 84 ASN A CA 1
ATOM 634 C C . ASN A 1 84 ? -4.936 7.582 12.074 1.00 66.25 84 ASN A C 1
ATOM 636 O O . ASN A 1 84 ? -4.533 7.337 13.204 1.00 66.25 84 ASN A O 1
ATOM 640 N N . PHE A 1 85 ? -5.430 6.648 11.271 1.00 67.38 85 PHE A N 1
ATOM 641 C CA . PHE A 1 85 ? -5.468 5.236 11.636 1.00 67.38 85 PHE A CA 1
ATOM 642 C C . PHE A 1 85 ? -4.322 4.526 10.907 1.00 67.38 85 PHE A C 1
ATOM 644 O O . PHE A 1 85 ? -4.298 4.538 9.671 1.00 67.38 85 PHE A O 1
ATOM 651 N N . PRO A 1 86 ? -3.326 3.985 11.626 1.00 67.94 86 PRO A N 1
ATOM 652 C CA . PRO A 1 86 ? -2.210 3.288 11.019 1.00 67.94 86 PRO A CA 1
ATOM 653 C C . PRO A 1 86 ? -2.478 1.799 10.833 1.00 67.94 86 PRO A C 1
ATOM 655 O O . PRO A 1 86 ? -3.331 1.205 11.492 1.00 67.94 86 PRO A O 1
ATOM 658 N N . ARG A 1 87 ? -1.656 1.191 9.983 1.00 69.50 87 ARG A N 1
ATOM 659 C CA . ARG A 1 87 ? -1.412 -0.254 9.923 1.00 69.50 87 ARG A CA 1
ATOM 660 C C . ARG A 1 87 ? 0.028 -0.557 10.288 1.00 69.50 87 ARG A C 1
ATOM 662 O O . ARG A 1 87 ? 0.853 0.349 10.292 1.00 69.50 87 ARG A O 1
ATOM 669 N N . CYS A 1 88 ? 0.332 -1.824 10.528 1.00 70.19 88 CYS A N 1
ATOM 670 C CA . CYS A 1 88 ? 1.706 -2.292 10.635 1.00 70.19 88 CYS A CA 1
ATOM 671 C C . CYS A 1 88 ? 2.165 -2.881 9.309 1.00 70.19 88 CYS A C 1
ATOM 673 O O . CYS A 1 88 ? 1.530 -3.795 8.795 1.00 70.19 88 CYS A O 1
ATOM 675 N N . ALA A 1 89 ? 3.266 -2.365 8.779 1.00 71.44 89 ALA A N 1
ATOM 676 C CA . ALA A 1 89 ? 3.977 -2.948 7.651 1.00 71.44 89 ALA A CA 1
ATOM 677 C C . ALA A 1 89 ? 5.369 -3.385 8.103 1.00 71.44 89 ALA A C 1
ATOM 679 O O . ALA A 1 89 ? 5.936 -2.811 9.037 1.00 71.44 89 ALA A O 1
ATOM 680 N N . ILE A 1 90 ? 5.945 -4.375 7.430 1.00 69.44 90 ILE A N 1
ATOM 681 C CA . ILE A 1 90 ? 7.362 -4.687 7.585 1.00 69.44 90 ILE A CA 1
ATOM 682 C C . ILE A 1 90 ? 8.127 -3.958 6.478 1.00 69.44 90 ILE A C 1
ATOM 684 O O . ILE A 1 90 ? 7.878 -4.198 5.293 1.00 69.44 90 ILE A O 1
ATOM 688 N N . PRO A 1 91 ? 9.076 -3.071 6.827 1.00 68.81 91 PRO A N 1
ATOM 689 C CA . PRO A 1 91 ? 10.055 -2.607 5.859 1.00 68.81 91 PRO A CA 1
ATOM 690 C C . PRO A 1 91 ? 10.813 -3.825 5.354 1.00 68.81 91 PRO A C 1
ATOM 692 O O . PRO A 1 91 ? 11.389 -4.548 6.168 1.00 68.81 91 PRO A O 1
ATOM 695 N N . ILE A 1 92 ? 10.846 -4.047 4.041 1.00 69.75 92 ILE A N 1
ATOM 696 C CA . ILE A 1 92 ? 11.397 -5.288 3.473 1.00 69.75 92 ILE A CA 1
ATOM 697 C C . ILE A 1 92 ? 12.831 -5.576 3.968 1.00 69.75 92 ILE A C 1
ATOM 699 O O . ILE A 1 92 ? 13.185 -6.717 4.238 1.00 69.75 92 ILE A O 1
ATOM 703 N N . SER A 1 93 ? 13.606 -4.527 4.269 1.00 59.75 93 SER A N 1
ATOM 704 C CA . SER A 1 93 ? 14.949 -4.608 4.859 1.00 59.75 93 SER A CA 1
ATOM 705 C C . SER A 1 93 ? 15.041 -5.261 6.247 1.00 59.75 93 SER A C 1
ATOM 707 O O . SER A 1 93 ? 16.143 -5.541 6.701 1.00 59.75 93 SER A O 1
ATOM 709 N N . ARG A 1 94 ? 13.929 -5.432 6.973 1.00 62.34 94 ARG A N 1
ATOM 710 C CA . ARG A 1 94 ? 13.897 -6.046 8.315 1.00 62.34 94 ARG A CA 1
ATOM 711 C C . ARG A 1 94 ? 13.488 -7.517 8.303 1.00 62.34 94 ARG A C 1
ATOM 713 O O . ARG A 1 94 ? 13.661 -8.183 9.319 1.00 62.34 94 ARG A O 1
ATOM 720 N N . LEU A 1 95 ? 13.008 -8.040 7.171 1.00 58.56 95 LEU A N 1
ATOM 721 C CA . LEU A 1 95 ? 12.771 -9.480 7.003 1.00 58.56 95 LEU A CA 1
ATOM 722 C C . LEU A 1 95 ? 14.076 -10.297 7.131 1.00 58.56 95 LEU A C 1
ATOM 724 O O . LEU A 1 95 ? 14.027 -11.492 7.394 1.00 58.56 95 LEU A O 1
ATOM 728 N N . GLU A 1 96 ? 15.236 -9.640 7.014 1.00 52.66 96 GLU A N 1
ATOM 729 C CA . GLU A 1 96 ? 16.581 -10.226 7.114 1.00 52.66 96 GLU A CA 1
ATOM 730 C C . GLU A 1 96 ? 17.246 -10.116 8.498 1.00 52.66 96 GLU A C 1
ATOM 732 O O . GLU A 1 96 ? 18.345 -10.646 8.689 1.00 52.66 96 GLU A O 1
ATOM 737 N N . GLU A 1 97 ? 16.633 -9.462 9.497 1.00 48.59 97 GLU A N 1
ATOM 738 C CA . GLU A 1 97 ? 17.283 -9.265 10.811 1.00 48.59 97 GLU A CA 1
ATOM 739 C C . GLU A 1 97 ? 17.545 -10.581 11.581 1.00 48.59 97 GLU A C 1
ATOM 741 O O . GLU A 1 97 ? 18.202 -10.558 12.623 1.00 48.59 97 GLU A O 1
ATOM 746 N N . SER A 1 98 ? 17.117 -11.742 11.067 1.00 44.69 98 SER A N 1
ATOM 747 C CA . SER A 1 98 ? 17.551 -13.044 11.583 1.00 44.69 98 SER A CA 1
ATOM 748 C C . SER A 1 98 ? 18.950 -13.485 11.124 1.00 44.69 98 SER A C 1
ATOM 750 O O . SER A 1 98 ? 19.507 -14.370 11.771 1.00 44.69 98 SER A O 1
ATOM 752 N N . GLU A 1 99 ? 19.547 -12.910 10.066 1.00 42.34 99 GLU A N 1
ATOM 753 C CA . GLU A 1 99 ? 20.782 -13.468 9.470 1.00 42.34 99 GLU A CA 1
ATOM 754 C C . GLU A 1 99 ? 21.933 -12.482 9.205 1.00 42.34 99 GLU A C 1
ATOM 756 O O . GLU A 1 99 ? 23.091 -12.909 9.204 1.00 42.34 99 GLU A O 1
ATOM 761 N N . THR A 1 100 ? 21.701 -11.172 9.070 1.00 41.88 100 THR A N 1
ATOM 762 C CA . THR A 1 100 ? 22.798 -10.225 8.786 1.00 41.88 100 THR A CA 1
ATOM 763 C C . THR A 1 100 ? 22.771 -8.987 9.677 1.00 41.88 100 THR A C 1
ATOM 765 O O . THR A 1 100 ? 21.827 -8.207 9.672 1.00 41.88 100 THR A O 1
ATOM 768 N N . ASN A 1 101 ? 23.867 -8.758 10.412 1.00 45.88 101 ASN A N 1
ATOM 769 C CA . ASN A 1 101 ? 24.135 -7.576 11.254 1.00 45.88 101 ASN A CA 1
ATOM 770 C C . ASN A 1 101 ? 24.321 -6.265 10.442 1.00 45.88 101 ASN A C 1
ATOM 772 O O . ASN A 1 101 ? 25.196 -5.452 10.754 1.00 45.88 101 ASN A O 1
ATOM 776 N N . GLY A 1 102 ? 23.561 -6.055 9.368 1.00 49.09 102 GLY A N 1
ATOM 777 C CA . GLY A 1 102 ? 23.854 -5.054 8.348 1.00 49.09 102 GLY A CA 1
ATOM 778 C C . GLY A 1 102 ? 22.637 -4.242 7.932 1.00 49.09 102 GLY A C 1
ATOM 779 O O . GLY A 1 102 ? 21.626 -4.782 7.515 1.00 49.09 102 GLY A O 1
ATOM 780 N N . LYS A 1 103 ? 22.787 -2.915 7.970 1.00 54.50 103 LYS A N 1
ATOM 781 C CA . LYS A 1 103 ? 21.890 -1.908 7.373 1.00 54.50 103 LYS A CA 1
ATOM 782 C C . LYS A 1 103 ? 21.965 -1.916 5.836 1.00 54.50 103 LYS A C 1
ATOM 784 O O . LYS A 1 103 ? 22.043 -0.850 5.225 1.00 54.50 103 LYS A O 1
ATOM 789 N N . GLU A 1 104 ? 22.091 -3.084 5.223 1.00 59.06 104 GLU A N 1
ATOM 790 C CA . GLU A 1 104 ? 22.249 -3.184 3.779 1.00 59.06 104 GLU A CA 1
ATOM 791 C C . GLU A 1 104 ? 20.902 -2.993 3.084 1.00 59.06 104 GLU A C 1
ATOM 793 O O . GLU A 1 104 ? 19.868 -3.434 3.577 1.00 59.06 104 GLU A O 1
ATOM 798 N N . SER A 1 105 ? 20.900 -2.298 1.943 1.00 65.69 105 SER A N 1
ATOM 799 C CA . SER A 1 105 ? 19.690 -2.197 1.129 1.00 65.69 105 SER A CA 1
ATOM 800 C C . SER A 1 105 ? 19.279 -3.579 0.637 1.00 65.69 105 SER A C 1
ATOM 802 O O . SER A 1 105 ? 20.132 -4.313 0.132 1.00 65.69 105 SER A O 1
ATOM 804 N N . MET A 1 106 ? 17.984 -3.889 0.723 1.00 74.62 106 MET A N 1
ATOM 805 C CA . MET A 1 106 ? 17.405 -5.086 0.103 1.00 74.62 106 MET A CA 1
ATOM 806 C C . MET A 1 106 ? 17.267 -4.925 -1.419 1.00 74.62 106 MET A C 1
ATOM 808 O O . MET A 1 106 ? 17.012 -5.885 -2.140 1.00 74.62 106 MET A O 1
ATOM 812 N N . ILE A 1 107 ? 17.447 -3.708 -1.932 1.00 78.81 107 ILE A N 1
ATOM 813 C CA . ILE A 1 107 ? 17.358 -3.397 -3.353 1.00 78.81 107 ILE A CA 1
ATOM 814 C C . ILE A 1 107 ? 18.757 -3.525 -3.956 1.00 78.81 107 ILE A C 1
ATOM 816 O O . ILE A 1 107 ? 19.685 -2.812 -3.570 1.00 78.81 107 ILE A O 1
ATOM 820 N N . ASN A 1 108 ? 18.901 -4.458 -4.893 1.00 79.56 108 ASN A N 1
ATOM 821 C CA . ASN A 1 108 ? 20.158 -4.795 -5.555 1.00 79.56 108 ASN A CA 1
ATOM 822 C C . ASN A 1 108 ? 20.498 -3.817 -6.689 1.00 79.56 108 ASN A C 1
ATOM 824 O O . ASN A 1 108 ? 21.659 -3.475 -6.898 1.00 79.56 108 ASN A O 1
ATOM 828 N N . GLY A 1 109 ? 19.489 -3.358 -7.430 1.00 79.69 109 GLY A N 1
ATOM 829 C CA . GLY A 1 109 ? 19.713 -2.413 -8.516 1.00 79.69 109 GLY A CA 1
ATOM 830 C C . GLY A 1 109 ? 18.445 -2.021 -9.254 1.00 79.69 109 GLY A C 1
ATOM 831 O O . GLY A 1 109 ? 17.405 -2.673 -9.147 1.00 79.69 109 GLY A O 1
ATOM 832 N N . LEU A 1 110 ? 18.557 -0.956 -10.037 1.00 82.94 110 LEU A N 1
ATOM 833 C CA . LEU A 1 110 ? 17.474 -0.377 -10.817 1.00 82.94 110 LEU A CA 1
ATOM 834 C C . LEU A 1 110 ? 17.891 -0.276 -12.288 1.00 82.94 110 LEU A C 1
ATOM 836 O O . LEU A 1 110 ? 18.943 0.268 -12.613 1.00 82.94 110 LEU A O 1
ATOM 840 N N . SER A 1 111 ? 17.072 -0.812 -13.188 1.00 84.12 111 SER A N 1
ATOM 841 C CA . SER A 1 111 ? 17.295 -0.752 -14.639 1.00 84.12 111 SER A CA 1
ATOM 842 C C . SER A 1 111 ? 16.205 0.063 -15.326 1.00 84.12 111 SER A C 1
ATOM 844 O O . SER A 1 111 ? 15.024 -0.112 -15.030 1.00 84.12 111 SER A O 1
ATOM 846 N N . TYR A 1 112 ? 16.595 0.927 -16.264 1.00 81.88 112 TYR A N 1
ATOM 847 C CA . TYR A 1 112 ? 15.698 1.828 -16.995 1.00 81.88 112 TYR A CA 1
ATOM 848 C C . TYR A 1 112 ? 15.559 1.398 -18.449 1.00 81.88 112 TYR A C 1
ATOM 850 O O . TYR A 1 112 ? 16.561 1.145 -19.123 1.00 81.88 112 TYR A O 1
ATOM 858 N N . TYR A 1 113 ? 14.333 1.431 -18.960 1.00 79.06 113 TYR A N 1
ATOM 859 C CA . TYR A 1 113 ? 13.997 1.010 -20.315 1.00 79.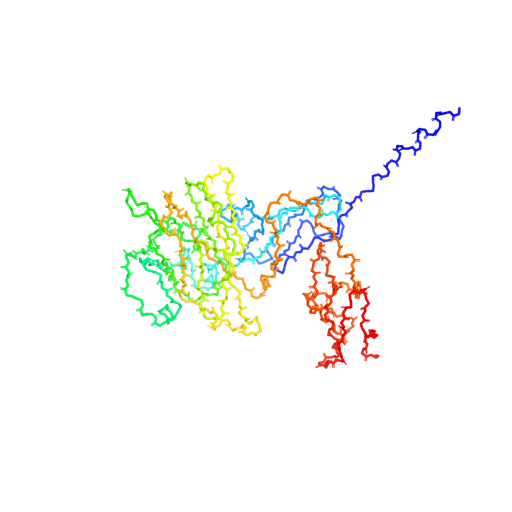06 113 TYR A CA 1
ATOM 860 C C . TYR A 1 113 ? 13.214 2.096 -21.034 1.00 79.06 113 TYR A C 1
ATOM 862 O O . TYR A 1 113 ? 12.214 2.603 -20.529 1.00 79.06 113 TYR A O 1
ATOM 870 N N . ASN A 1 114 ? 13.640 2.446 -22.247 1.00 74.50 114 ASN A N 1
ATOM 871 C CA . ASN A 1 114 ? 12.995 3.484 -23.058 1.00 74.50 114 ASN A CA 1
ATOM 872 C C . ASN A 1 114 ? 11.824 2.959 -23.907 1.00 74.50 114 ASN A C 1
ATOM 874 O O . ASN A 1 114 ? 11.384 3.622 -24.843 1.00 74.50 114 ASN A O 1
ATOM 878 N N . ALA A 1 115 ? 11.303 1.792 -23.545 1.00 79.19 115 ALA A N 1
ATOM 879 C CA . ALA A 1 115 ? 10.106 1.197 -24.105 1.00 79.19 115 ALA A CA 1
ATOM 880 C C . ALA A 1 115 ? 9.229 0.669 -22.970 1.00 79.19 115 ALA A C 1
ATOM 882 O O . ALA A 1 115 ? 9.732 0.293 -21.910 1.00 79.19 115 ALA A O 1
ATOM 883 N N . THR A 1 116 ? 7.922 0.656 -23.211 1.00 82.00 116 THR A N 1
ATOM 884 C CA . THR A 1 116 ? 6.979 -0.100 -22.393 1.00 82.00 116 THR A CA 1
ATOM 885 C C . THR A 1 116 ? 7.277 -1.586 -22.556 1.00 82.00 116 THR A C 1
ATOM 887 O O . THR A 1 116 ? 7.239 -2.101 -23.673 1.00 82.00 116 THR A O 1
ATOM 890 N N . ILE A 1 117 ? 7.560 -2.261 -21.449 1.00 83.06 117 ILE A N 1
ATOM 891 C CA . ILE A 1 117 ? 7.699 -3.717 -21.394 1.00 83.06 117 ILE A CA 1
ATOM 892 C C . ILE A 1 117 ? 6.320 -4.297 -21.068 1.00 83.06 117 ILE A C 1
ATOM 894 O O . ILE A 1 117 ? 5.687 -3.862 -20.110 1.00 83.06 117 ILE A O 1
ATOM 898 N N . ASN A 1 118 ? 5.830 -5.236 -21.877 1.00 84.88 118 ASN A N 1
ATOM 899 C CA . ASN A 1 118 ? 4.603 -5.961 -21.546 1.00 84.88 118 ASN A CA 1
ATOM 900 C C . ASN A 1 118 ? 4.893 -7.067 -20.514 1.00 84.88 118 ASN A C 1
ATOM 902 O O . ASN A 1 118 ? 6.036 -7.484 -20.334 1.00 84.88 118 ASN A O 1
ATOM 906 N N . GLU A 1 119 ? 3.855 -7.545 -19.834 1.00 84.00 119 GLU A N 1
ATOM 907 C CA . GLU A 1 119 ? 3.998 -8.530 -18.755 1.00 84.00 119 GLU A CA 1
ATOM 908 C C . GLU A 1 119 ? 4.612 -9.853 -19.235 1.00 84.00 119 GLU A C 1
ATOM 910 O O . GLU A 1 119 ? 5.446 -10.424 -18.537 1.00 84.00 119 GLU A O 1
ATOM 915 N N . GLU A 1 120 ? 4.261 -10.316 -20.440 1.00 86.50 120 GLU A N 1
ATOM 916 C CA . GLU A 1 120 ? 4.799 -11.556 -21.017 1.00 86.50 120 GLU A CA 1
ATOM 917 C C . GLU A 1 120 ? 6.320 -11.476 -21.211 1.00 86.50 120 GLU A C 1
ATOM 919 O O . GLU A 1 120 ? 7.045 -12.381 -20.800 1.00 86.50 120 GLU A O 1
ATOM 924 N N . ASP A 1 121 ? 6.811 -10.368 -21.771 1.00 84.75 121 ASP A N 1
ATOM 925 C CA . ASP A 1 121 ? 8.238 -10.120 -21.972 1.00 84.75 121 ASP A CA 1
ATOM 926 C C . ASP A 1 121 ? 8.979 -9.935 -20.646 1.00 84.75 121 ASP A C 1
ATOM 928 O O . ASP A 1 121 ? 10.131 -10.355 -20.520 1.00 84.75 121 ASP A O 1
ATOM 932 N N . PHE A 1 122 ? 8.337 -9.305 -19.654 1.00 85.62 122 PHE A N 1
ATOM 933 C CA . PHE A 1 122 ? 8.902 -9.157 -18.314 1.00 85.62 122 PHE A CA 1
ATOM 934 C C . PHE A 1 122 ? 9.109 -10.520 -17.646 1.00 85.62 122 PHE A C 1
ATOM 936 O O . PHE A 1 122 ? 10.203 -10.807 -17.165 1.00 85.62 122 PHE A O 1
ATOM 943 N N . LEU A 1 123 ? 8.088 -11.378 -17.680 1.00 84.56 123 LEU A N 1
ATOM 944 C CA . LEU A 1 123 ? 8.120 -12.719 -17.094 1.00 84.56 123 LEU A CA 1
ATOM 945 C C . LEU A 1 123 ? 9.066 -13.677 -17.824 1.00 84.56 123 LEU A C 1
ATOM 947 O O . LEU A 1 123 ? 9.640 -14.567 -17.202 1.00 84.56 123 LEU A O 1
ATOM 951 N N . ALA A 1 124 ? 9.216 -13.515 -19.139 1.00 85.75 124 ALA A N 1
ATOM 952 C CA . ALA A 1 124 ? 10.139 -14.304 -19.949 1.00 85.75 124 ALA A CA 1
ATOM 953 C C . ALA A 1 124 ? 11.579 -13.758 -19.935 1.00 85.75 124 ALA A C 1
ATOM 955 O O . ALA A 1 124 ? 12.464 -14.382 -20.523 1.00 85.75 124 ALA A O 1
ATOM 956 N N . GLU A 1 125 ? 11.811 -12.600 -19.306 1.00 84.12 125 GLU A N 1
ATOM 957 C CA . GLU A 1 125 ? 13.084 -11.868 -19.317 1.00 84.12 125 GLU A CA 1
ATOM 958 C C . GLU A 1 125 ? 13.611 -11.585 -20.742 1.00 84.12 125 GLU A C 1
ATOM 960 O O . GLU A 1 125 ? 14.814 -11.574 -21.009 1.00 84.12 125 GLU A O 1
ATOM 965 N N . THR A 1 126 ? 12.706 -11.356 -21.699 1.00 82.75 126 THR A N 1
ATOM 966 C CA . THR A 1 126 ? 13.029 -11.202 -23.132 1.00 82.75 126 THR A CA 1
ATOM 967 C C . THR A 1 126 ? 13.172 -9.752 -23.596 1.00 82.75 126 THR A C 1
ATOM 969 O O . THR A 1 126 ? 13.434 -9.513 -24.780 1.00 82.75 126 THR A O 1
ATOM 972 N N . TYR A 1 127 ? 13.044 -8.776 -22.697 1.00 80.56 127 TYR A N 1
ATOM 973 C CA . TYR A 1 127 ? 13.173 -7.345 -22.988 1.00 80.56 127 TYR A CA 1
ATOM 974 C C . TYR A 1 127 ? 14.629 -6.950 -23.322 1.00 80.56 127 TYR A C 1
ATOM 976 O O . TYR A 1 127 ? 15.570 -7.306 -22.620 1.00 80.56 127 TYR A O 1
ATOM 984 N N . LYS A 1 128 ? 14.846 -6.216 -24.429 1.00 63.03 128 LYS A N 1
ATOM 985 C CA . LYS A 1 128 ? 16.200 -6.020 -25.011 1.00 63.03 128 LYS A CA 1
ATOM 986 C C . LYS A 1 128 ? 16.778 -4.603 -24.940 1.00 63.03 128 LYS A C 1
ATOM 988 O O . LYS A 1 128 ? 17.967 -4.439 -25.198 1.00 63.03 128 LYS A O 1
ATOM 993 N N . GLU A 1 129 ? 15.993 -3.582 -24.601 1.00 65.88 129 GLU A N 1
ATOM 994 C CA . GLU A 1 129 ? 16.428 -2.175 -24.697 1.00 65.88 129 GLU A CA 1
ATOM 995 C C . GLU A 1 129 ? 16.659 -1.510 -23.331 1.00 65.88 129 GLU A C 1
ATOM 997 O O . GLU A 1 129 ? 15.890 -0.651 -22.893 1.00 65.88 129 GLU A O 1
ATOM 1002 N N . ILE A 1 130 ? 17.755 -1.886 -22.666 1.00 68.12 130 ILE A N 1
ATOM 1003 C CA . ILE A 1 130 ? 18.234 -1.203 -21.455 1.00 68.12 130 ILE A CA 1
ATOM 1004 C C . ILE A 1 130 ? 18.858 0.138 -21.851 1.00 68.12 130 ILE A C 1
ATOM 1006 O O . ILE A 1 130 ? 19.794 0.192 -22.647 1.00 68.12 130 ILE A O 1
ATOM 1010 N N . VAL A 1 131 ? 18.371 1.230 -21.265 1.00 65.88 131 VAL A N 1
ATOM 1011 C CA . VAL A 1 131 ? 18.869 2.597 -21.511 1.00 65.88 131 VAL A CA 1
ATOM 1012 C C . VAL A 1 131 ? 19.701 3.133 -20.347 1.00 65.88 131 VAL A C 1
ATOM 1014 O O . VAL A 1 131 ? 20.460 4.091 -20.497 1.00 65.88 131 VAL A O 1
ATOM 1017 N N . GLY A 1 132 ? 19.640 2.472 -19.196 1.00 63.88 132 GLY A N 1
ATOM 1018 C CA . GLY A 1 132 ? 20.572 2.692 -18.103 1.00 63.88 132 GLY A CA 1
ATOM 1019 C C . GLY A 1 132 ? 20.442 1.616 -17.039 1.00 63.88 132 GLY A C 1
ATOM 1020 O O . GLY A 1 132 ? 19.396 0.983 -16.914 1.00 63.88 132 GLY A O 1
ATOM 1021 N N . ILE A 1 133 ? 21.501 1.451 -16.259 1.00 66.69 133 ILE A N 1
ATOM 1022 C CA . ILE A 1 133 ? 21.517 0.633 -15.049 1.00 66.69 133 ILE A CA 1
ATOM 1023 C C . ILE A 1 133 ? 22.093 1.524 -13.952 1.00 66.69 133 ILE A C 1
ATOM 1025 O O . ILE A 1 133 ? 23.160 2.114 -14.135 1.00 66.69 133 ILE A O 1
ATOM 1029 N N . GLU A 1 134 ? 21.377 1.651 -12.844 1.00 66.69 134 GLU A N 1
ATOM 1030 C CA . GLU A 1 134 ? 21.872 2.240 -11.606 1.00 66.69 134 GLU A CA 1
ATOM 1031 C C . GLU A 1 134 ? 22.049 1.110 -10.587 1.00 66.69 134 GLU A C 1
ATOM 1033 O O . GLU A 1 134 ? 21.087 0.483 -10.139 1.00 66.69 134 GLU A O 1
ATOM 1038 N N . GLU A 1 135 ? 23.302 0.836 -10.221 1.00 60.78 135 GLU A N 1
ATOM 1039 C CA . GLU A 1 135 ? 23.590 0.069 -9.011 1.00 60.78 135 GLU A CA 1
ATOM 1040 C C . GLU A 1 135 ? 23.216 0.948 -7.815 1.00 60.78 135 GLU A C 1
ATOM 1042 O O . GLU A 1 135 ? 23.685 2.085 -7.688 1.00 60.78 135 GLU A O 1
ATOM 1047 N N . THR A 1 136 ? 22.337 0.453 -6.947 1.00 56.47 136 THR A N 1
ATOM 1048 C CA . THR A 1 136 ? 21.818 1.204 -5.802 1.00 56.47 136 THR A CA 1
ATOM 1049 C C . THR A 1 136 ? 22.901 1.359 -4.734 1.00 56.47 136 THR A C 1
ATOM 1051 O O . THR A 1 136 ? 22.965 0.621 -3.759 1.00 56.47 136 THR A O 1
ATOM 1054 N N . GLN A 1 137 ? 23.769 2.361 -4.890 1.00 49.88 137 GLN A N 1
ATOM 1055 C CA . GLN A 1 137 ? 24.788 2.709 -3.888 1.00 49.88 137 GLN A CA 1
ATOM 1056 C C . GLN A 1 137 ? 24.248 3.586 -2.740 1.00 49.88 137 GLN A C 1
ATOM 1058 O O . GLN A 1 137 ? 24.992 3.919 -1.818 1.00 49.88 137 GLN A O 1
ATOM 1063 N N . TYR A 1 138 ? 22.970 3.983 -2.779 1.00 52.00 138 TYR A N 1
ATOM 1064 C CA . TYR A 1 138 ? 22.433 5.059 -1.939 1.00 52.00 138 TYR A CA 1
ATOM 1065 C C . TYR A 1 138 ? 21.170 4.666 -1.164 1.00 52.00 138 TYR A C 1
ATOM 1067 O O . TYR A 1 138 ? 20.132 5.308 -1.291 1.00 52.00 138 TYR A O 1
ATOM 1075 N N . SER A 1 139 ? 21.255 3.659 -0.294 1.00 53.31 139 SER A N 1
ATOM 1076 C CA . SER A 1 139 ? 20.337 3.597 0.849 1.00 53.31 139 SER A CA 1
ATOM 1077 C C . SER A 1 139 ? 20.884 4.486 1.963 1.00 53.31 139 SER A C 1
ATOM 1079 O O . SER A 1 139 ? 21.972 4.230 2.490 1.00 53.31 139 SER A O 1
ATOM 1081 N N . LEU A 1 140 ? 20.152 5.536 2.345 1.00 54.47 140 LEU A N 1
ATOM 1082 C CA . LEU A 1 140 ? 20.477 6.270 3.568 1.00 54.47 140 LEU A CA 1
ATOM 1083 C C . LEU A 1 140 ? 20.403 5.302 4.767 1.00 54.47 140 LEU A C 1
ATOM 1085 O O . LEU A 1 140 ? 19.475 4.491 4.828 1.00 54.47 140 LEU A O 1
ATOM 1089 N N . PRO A 1 141 ? 21.339 5.366 5.735 1.00 49.91 141 PRO A N 1
ATOM 1090 C CA . PRO A 1 141 ? 21.284 4.528 6.929 1.00 49.91 141 PRO A CA 1
ATOM 1091 C C . PRO A 1 141 ? 19.960 4.747 7.680 1.00 49.91 141 PRO A C 1
ATOM 1093 O O . PRO A 1 141 ? 19.790 5.769 8.338 1.00 49.91 141 PRO A O 1
ATOM 1096 N N . GLY A 1 142 ? 19.034 3.790 7.583 1.00 57.03 142 GLY A N 1
ATOM 1097 C CA . GLY A 1 142 ? 17.685 3.880 8.159 1.00 57.03 142 GLY A CA 1
ATOM 1098 C C . GLY A 1 142 ? 16.548 3.604 7.170 1.00 57.03 142 GLY A C 1
ATOM 1099 O O . GLY A 1 142 ? 15.508 3.132 7.606 1.00 57.03 142 GLY A O 1
ATOM 1100 N N . ASN A 1 143 ? 16.775 3.780 5.862 1.00 67.94 143 ASN A N 1
ATOM 1101 C CA . ASN A 1 143 ? 15.768 3.589 4.806 1.00 67.94 143 ASN A CA 1
ATOM 1102 C C . ASN A 1 143 ? 16.216 2.516 3.800 1.00 67.94 143 ASN A C 1
ATOM 1104 O O . ASN A 1 143 ? 16.227 2.730 2.592 1.00 67.94 143 ASN A O 1
ATOM 1108 N N . ALA A 1 144 ? 16.639 1.351 4.291 1.00 69.81 144 ALA A N 1
ATOM 1109 C CA . ALA A 1 144 ? 17.161 0.269 3.447 1.00 69.81 144 ALA A CA 1
ATOM 1110 C C . ALA A 1 144 ? 16.116 -0.338 2.479 1.00 69.81 144 ALA A C 1
ATOM 1112 O O . ALA A 1 144 ? 16.490 -1.030 1.531 1.00 69.81 144 ALA A O 1
ATOM 1113 N N . HIS A 1 145 ? 14.834 -0.034 2.694 1.00 76.81 145 HIS A N 1
ATOM 1114 C CA . HIS A 1 145 ? 13.694 -0.405 1.854 1.00 76.81 145 HIS A CA 1
ATOM 1115 C C . HIS A 1 145 ? 13.344 0.645 0.778 1.00 76.81 145 HIS A C 1
ATOM 1117 O O . HIS A 1 145 ? 12.369 0.465 0.048 1.00 76.81 145 HIS A O 1
ATOM 1123 N N . CYS A 1 146 ? 14.110 1.740 0.687 1.00 80.62 146 CYS A N 1
ATOM 1124 C CA . CYS A 1 146 ? 13.884 2.825 -0.263 1.00 80.62 146 CYS A CA 1
ATOM 1125 C C . CYS A 1 146 ? 15.057 3.001 -1.233 1.00 80.62 146 CYS A C 1
ATOM 1127 O O . CYS A 1 146 ? 16.225 2.945 -0.845 1.00 80.62 146 CYS A O 1
ATOM 1129 N N . ILE A 1 147 ? 14.731 3.309 -2.486 1.00 81.06 147 ILE A N 1
ATOM 1130 C CA . ILE A 1 147 ? 15.644 3.881 -3.471 1.00 81.06 147 ILE A CA 1
ATOM 1131 C C . ILE A 1 147 ? 15.504 5.395 -3.397 1.00 81.06 147 ILE A C 1
ATOM 1133 O O . ILE A 1 147 ? 14.460 5.937 -3.751 1.00 81.06 147 ILE A O 1
ATOM 1137 N N . GLU A 1 148 ? 16.547 6.080 -2.944 1.00 79.31 148 GLU A N 1
ATOM 1138 C CA . GLU A 1 148 ? 16.561 7.537 -2.824 1.00 79.31 148 GLU A CA 1
ATOM 1139 C C . GLU A 1 148 ? 17.152 8.164 -4.093 1.00 79.31 148 GLU A C 1
ATOM 1141 O O . GLU A 1 148 ? 18.258 7.837 -4.520 1.00 79.31 148 GLU A O 1
ATOM 1146 N N . LYS A 1 149 ? 16.417 9.108 -4.678 1.00 76.50 149 LYS A N 1
ATOM 1147 C CA . LYS A 1 149 ? 16.758 9.889 -5.878 1.00 76.50 149 LYS A CA 1
ATOM 1148 C C . LYS A 1 149 ? 17.211 9.020 -7.065 1.00 76.50 149 LYS A C 1
ATOM 1150 O O . LYS A 1 149 ? 18.281 9.293 -7.619 1.00 76.50 149 LYS A O 1
ATOM 1155 N N . PRO A 1 150 ? 16.390 8.040 -7.500 1.00 71.00 150 PRO A N 1
ATOM 1156 C CA . PRO A 1 150 ? 16.703 7.032 -8.530 1.00 71.00 150 PRO A CA 1
ATOM 1157 C C . PRO A 1 150 ? 16.880 7.574 -9.963 1.00 71.00 150 PRO A C 1
ATOM 1159 O O . PRO A 1 150 ? 16.564 6.904 -10.939 1.00 71.00 150 PRO A O 1
ATOM 1162 N N . SER A 1 151 ? 17.282 8.825 -10.142 1.00 59.88 151 SER A N 1
ATOM 1163 C CA . SER A 1 151 ? 17.384 9.454 -11.459 1.00 59.88 151 SER A CA 1
ATOM 1164 C C . SER A 1 151 ? 18.414 10.584 -11.490 1.00 59.88 151 SER A C 1
ATOM 1166 O O . SER A 1 151 ? 18.283 11.516 -12.287 1.00 59.88 151 SER A O 1
ATOM 1168 N N . MET A 1 152 ? 19.429 10.552 -10.615 1.00 55.19 152 MET A N 1
ATOM 1169 C CA . MET A 1 152 ? 20.478 11.581 -10.541 1.00 55.19 152 MET A CA 1
ATOM 1170 C C . MET A 1 152 ? 21.843 11.127 -11.095 1.00 55.19 152 MET A C 1
ATOM 1172 O O . MET A 1 152 ? 22.816 11.037 -10.346 1.00 55.19 152 MET A O 1
ATOM 1176 N N . PRO A 1 153 ? 22.024 10.983 -12.418 1.00 46.72 153 PRO A N 1
ATOM 1177 C CA . PRO A 1 153 ? 23.344 11.097 -13.009 1.00 46.72 153 PRO A CA 1
ATOM 1178 C C . PRO A 1 153 ? 23.638 12.579 -13.247 1.00 46.72 153 PRO A C 1
ATOM 1180 O O . PRO A 1 153 ? 22.899 13.245 -13.962 1.00 46.72 153 PRO A O 1
ATOM 1183 N N . ALA A 1 154 ? 24.707 13.076 -12.620 1.00 45.12 154 ALA A N 1
ATOM 1184 C CA . ALA A 1 154 ? 25.464 14.290 -12.949 1.00 45.12 154 ALA A CA 1
ATOM 1185 C C . ALA A 1 154 ? 24.676 15.487 -13.533 1.00 45.12 154 ALA A C 1
ATOM 1187 O O . ALA A 1 154 ? 24.231 15.448 -14.672 1.00 45.12 154 ALA A O 1
ATOM 1188 N N . LYS A 1 155 ? 24.613 16.596 -12.773 1.00 42.25 155 LYS A N 1
ATOM 1189 C CA . LYS A 1 155 ? 24.285 17.976 -13.212 1.00 42.25 155 LYS A CA 1
ATOM 1190 C C . LYS A 1 155 ? 23.658 18.048 -14.622 1.00 42.25 155 LYS A C 1
ATOM 1192 O O . LYS A 1 155 ? 24.409 18.219 -15.577 1.00 42.25 155 LYS A O 1
ATOM 1197 N N . ASN A 1 156 ? 22.324 17.920 -14.713 1.00 44.00 156 ASN A N 1
ATOM 1198 C CA . ASN A 1 156 ? 21.433 18.190 -15.872 1.00 44.00 156 ASN A CA 1
ATOM 1199 C C . ASN A 1 156 ? 20.515 17.030 -16.327 1.00 44.00 156 ASN A C 1
ATOM 1201 O O . ASN A 1 156 ? 19.827 17.189 -17.335 1.00 44.00 156 ASN A O 1
ATOM 1205 N N . ALA A 1 157 ? 20.423 15.903 -15.616 1.00 45.91 157 ALA A N 1
ATOM 1206 C CA . ALA A 1 157 ? 19.410 14.893 -15.939 1.00 45.91 157 ALA A CA 1
ATOM 1207 C C . ALA A 1 157 ? 18.000 15.350 -15.511 1.00 45.91 157 ALA A C 1
ATOM 1209 O O . ALA A 1 157 ? 17.670 15.371 -14.327 1.00 45.91 157 ALA A O 1
ATOM 1210 N N . LYS A 1 158 ? 17.193 15.745 -16.498 1.00 47.28 158 LYS A N 1
ATOM 1211 C CA . LYS A 1 158 ? 15.729 15.822 -16.418 1.00 47.28 158 LYS A CA 1
ATOM 1212 C C . LYS A 1 158 ? 15.115 14.421 -16.585 1.00 47.28 158 LYS A C 1
ATOM 1214 O O . LYS A 1 158 ? 15.747 13.567 -17.205 1.00 47.28 158 LYS A O 1
ATOM 1219 N N . LEU A 1 159 ? 13.850 14.305 -16.162 1.00 57.62 159 LEU A N 1
ATOM 1220 C CA . LEU A 1 159 ? 12.853 13.267 -16.470 1.00 57.62 159 LEU A CA 1
ATOM 1221 C C . LEU A 1 159 ? 13.126 11.862 -15.911 1.00 57.62 159 LEU A C 1
ATOM 1223 O O . LEU A 1 159 ? 14.235 11.338 -15.979 1.00 57.62 159 LEU A O 1
ATOM 1227 N N . ILE A 1 160 ? 12.051 11.221 -15.444 1.00 56.12 160 ILE A N 1
ATOM 1228 C CA . ILE A 1 160 ? 11.928 9.759 -15.396 1.00 56.12 160 ILE A CA 1
ATOM 1229 C C . ILE A 1 160 ? 12.548 9.191 -16.674 1.00 56.12 160 ILE A C 1
ATOM 1231 O O . ILE A 1 160 ? 12.093 9.477 -17.784 1.00 56.12 160 ILE A O 1
ATOM 1235 N N . LYS A 1 161 ? 13.637 8.436 -16.525 1.00 56.59 161 LYS A N 1
ATOM 1236 C CA . LYS A 1 161 ? 14.317 7.837 -17.666 1.00 56.59 161 LYS A CA 1
ATOM 1237 C C . LYS A 1 161 ? 13.513 6.634 -18.127 1.00 56.59 161 LYS A C 1
ATOM 1239 O O . LYS A 1 161 ? 13.476 5.621 -17.439 1.00 56.59 161 LYS A O 1
ATOM 1244 N N . GLY A 1 162 ? 12.901 6.756 -19.297 1.00 63.22 162 GLY A N 1
ATOM 1245 C CA . GLY A 1 162 ? 12.199 5.655 -19.938 1.00 63.22 162 GLY A CA 1
ATOM 1246 C C . GLY A 1 162 ? 10.780 5.406 -19.424 1.00 63.22 162 GLY A C 1
ATOM 1247 O O . GLY A 1 162 ? 10.267 6.114 -18.563 1.00 63.22 162 GLY A O 1
ATOM 1248 N N . TYR A 1 163 ? 10.140 4.409 -20.023 1.00 75.81 163 TYR A N 1
ATOM 1249 C CA . TYR A 1 163 ? 8.744 4.035 -19.799 1.00 75.81 163 TYR A CA 1
ATOM 1250 C C . TYR A 1 163 ? 8.617 2.896 -18.790 1.00 75.81 163 TYR A C 1
ATOM 1252 O O . TYR A 1 163 ? 7.576 2.778 -18.159 1.00 75.81 163 TYR A O 1
ATOM 1260 N N . SER A 1 164 ? 9.660 2.081 -18.615 1.00 86.06 164 SER A N 1
ATOM 1261 C CA . SER A 1 164 ? 9.645 0.942 -17.697 1.00 86.06 164 SER A CA 1
ATOM 1262 C C . SER A 1 164 ? 10.911 0.913 -16.852 1.00 86.06 164 SER A C 1
ATOM 1264 O O . SER A 1 164 ? 12.016 1.156 -17.340 1.00 86.06 164 SER A O 1
ATOM 1266 N N . TRP A 1 165 ? 10.740 0.659 -15.562 1.00 89.12 165 TRP A N 1
ATOM 1267 C CA . TRP A 1 165 ? 11.788 0.544 -14.558 1.00 89.12 165 TRP A CA 1
ATOM 1268 C C . TRP A 1 165 ? 11.705 -0.852 -13.954 1.00 89.12 165 TRP A C 1
ATOM 1270 O O . TRP A 1 165 ? 10.632 -1.257 -13.517 1.00 89.12 165 TRP A O 1
ATOM 1280 N N . ILE A 1 166 ? 12.821 -1.575 -13.912 1.00 89.44 166 ILE A N 1
ATOM 1281 C CA . ILE A 1 166 ? 12.900 -2.885 -13.257 1.00 89.44 166 ILE A CA 1
ATOM 1282 C C . ILE A 1 166 ? 13.735 -2.742 -11.995 1.00 89.44 166 ILE A C 1
ATOM 1284 O O . ILE A 1 166 ? 14.912 -2.374 -12.060 1.00 89.44 166 ILE A O 1
ATOM 1288 N N . ILE A 1 167 ? 13.114 -3.026 -10.856 1.00 89.50 167 ILE A N 1
ATOM 1289 C CA . ILE A 1 167 ? 13.756 -3.027 -9.548 1.00 89.50 167 ILE A CA 1
ATOM 1290 C C . ILE A 1 167 ? 14.108 -4.471 -9.216 1.00 89.50 167 ILE A C 1
ATOM 1292 O O . ILE A 1 167 ? 13.229 -5.327 -9.135 1.00 89.50 167 ILE A O 1
ATOM 1296 N N . ASN A 1 168 ? 15.401 -4.722 -9.034 1.00 87.12 168 ASN A N 1
ATOM 1297 C CA . ASN A 1 168 ? 15.932 -6.014 -8.630 1.00 87.12 168 ASN A CA 1
ATOM 1298 C C . ASN A 1 168 ? 16.152 -6.002 -7.121 1.00 87.12 168 ASN A C 1
ATOM 1300 O O . ASN A 1 168 ? 16.799 -5.097 -6.586 1.00 87.12 168 ASN A O 1
ATOM 1304 N N . LEU A 1 169 ? 15.646 -7.020 -6.446 1.00 85.88 169 LEU A N 1
ATOM 1305 C CA . LEU A 1 169 ? 15.832 -7.254 -5.026 1.00 85.88 169 LEU A CA 1
ATOM 1306 C C . LEU A 1 169 ? 17.017 -8.205 -4.834 1.00 85.88 169 LEU A C 1
ATOM 1308 O O . LEU A 1 169 ? 17.307 -9.042 -5.686 1.00 85.88 169 LEU A O 1
ATOM 1312 N N . LYS A 1 170 ? 17.743 -8.063 -3.726 1.00 78.75 170 LYS A N 1
ATOM 1313 C CA . LYS A 1 170 ? 18.835 -8.981 -3.369 1.00 78.75 170 LYS A CA 1
ATOM 1314 C C . LYS A 1 170 ? 18.312 -10.370 -3.005 1.00 78.75 170 LYS A C 1
ATOM 1316 O O . LYS A 1 170 ? 19.000 -11.363 -3.220 1.00 78.75 170 LYS A O 1
ATOM 1321 N N . HIS A 1 171 ? 17.102 -10.411 -2.456 1.00 74.38 171 HIS A N 1
ATOM 1322 C CA . HIS A 1 171 ? 16.445 -11.604 -1.950 1.00 74.38 171 HIS A CA 1
ATOM 1323 C C . HIS A 1 171 ? 14.969 -11.585 -2.325 1.00 74.38 171 HIS A C 1
ATOM 1325 O O . HIS A 1 171 ? 14.387 -10.524 -2.569 1.00 74.38 171 HIS A O 1
ATOM 1331 N N . LYS A 1 172 ? 14.361 -12.771 -2.334 1.00 78.56 172 LYS A N 1
ATOM 1332 C CA . LYS A 1 172 ? 12.931 -12.918 -2.570 1.00 78.56 172 LYS A CA 1
ATOM 1333 C C . LYS A 1 172 ? 12.124 -12.241 -1.460 1.00 78.56 172 LYS A C 1
ATOM 1335 O O . LYS A 1 172 ? 12.383 -12.484 -0.285 1.00 78.56 172 LYS A O 1
ATOM 1340 N N . SER A 1 173 ? 11.140 -11.421 -1.825 1.00 77.31 173 SER A N 1
ATOM 1341 C CA . SER A 1 173 ? 10.280 -10.704 -0.872 1.00 77.31 173 SER A CA 1
ATOM 1342 C C . SER A 1 173 ? 8.834 -10.632 -1.350 1.00 77.31 173 SER A C 1
ATOM 1344 O O . SER A 1 173 ? 8.575 -10.639 -2.550 1.00 77.31 173 SER A O 1
ATOM 1346 N N . THR A 1 174 ? 7.886 -10.531 -0.428 1.00 77.19 174 THR A N 1
ATOM 1347 C CA . THR A 1 174 ? 6.460 -10.375 -0.725 1.00 77.19 174 THR A CA 1
ATOM 1348 C C . THR A 1 174 ? 6.127 -8.884 -0.793 1.00 77.19 174 THR A C 1
ATOM 1350 O O . THR A 1 174 ? 5.642 -8.277 0.154 1.00 77.19 174 THR A O 1
ATOM 1353 N N . VAL A 1 175 ? 6.454 -8.226 -1.910 1.00 81.00 175 VAL A N 1
ATOM 1354 C CA . VAL A 1 175 ? 6.162 -6.788 -2.058 1.00 81.00 175 VAL A CA 1
ATOM 1355 C C . VAL A 1 175 ? 4.652 -6.584 -2.151 1.00 81.00 175 VAL A C 1
ATOM 1357 O O . VAL A 1 175 ? 4.008 -6.998 -3.114 1.00 81.00 175 VAL A O 1
ATOM 1360 N N . ALA A 1 176 ? 4.087 -5.911 -1.153 1.00 78.88 176 ALA A N 1
ATOM 1361 C CA . ALA A 1 176 ? 2.651 -5.669 -1.052 1.00 78.88 176 ALA A CA 1
ATOM 1362 C C . ALA A 1 176 ? 2.289 -4.192 -1.243 1.00 78.88 176 ALA A C 1
ATOM 1364 O O . ALA A 1 176 ? 1.143 -3.872 -1.560 1.00 78.88 176 ALA A O 1
ATOM 1365 N N . TYR A 1 177 ? 3.251 -3.285 -1.063 1.00 83.50 177 TYR A N 1
ATOM 1366 C CA . TYR A 1 177 ? 3.011 -1.852 -1.143 1.00 83.50 177 TYR A CA 1
ATOM 1367 C C . TYR A 1 177 ? 4.225 -1.093 -1.665 1.00 83.50 177 TYR A C 1
ATOM 1369 O O . TYR A 1 177 ? 5.367 -1.385 -1.301 1.00 83.50 177 TYR A O 1
ATOM 1377 N N . ILE A 1 178 ? 3.963 -0.114 -2.528 1.00 86.94 178 ILE A N 1
ATOM 1378 C CA . ILE A 1 178 ? 4.979 0.685 -3.210 1.00 86.94 178 ILE A CA 1
ATOM 1379 C C . ILE A 1 178 ? 4.586 2.153 -3.087 1.00 86.94 178 ILE A C 1
ATOM 1381 O O . ILE A 1 178 ? 3.506 2.537 -3.520 1.00 86.94 178 ILE A O 1
ATOM 1385 N N . SER A 1 179 ? 5.472 2.988 -2.552 1.00 86.44 179 SER A N 1
ATOM 1386 C CA . SER A 1 179 ? 5.271 4.441 -2.481 1.00 86.44 179 SER A CA 1
ATOM 1387 C C . SER A 1 179 ? 6.302 5.131 -3.346 1.00 86.44 179 SER A C 1
ATOM 1389 O O . SER A 1 179 ? 7.503 4.889 -3.208 1.00 86.44 179 SER A O 1
ATOM 1391 N N . ILE A 1 180 ? 5.830 5.990 -4.240 1.00 86.31 180 ILE A N 1
ATOM 1392 C CA . ILE A 1 180 ? 6.651 6.768 -5.156 1.00 86.31 180 ILE A CA 1
ATOM 1393 C C . ILE A 1 180 ? 6.464 8.231 -4.798 1.00 86.31 180 ILE A C 1
ATOM 1395 O O . ILE A 1 180 ? 5.387 8.805 -4.970 1.00 86.31 180 ILE A O 1
ATOM 1399 N N . LYS A 1 181 ? 7.534 8.850 -4.314 1.00 83.31 181 LYS A N 1
ATOM 1400 C CA . LYS A 1 181 ? 7.551 10.262 -3.957 1.00 83.31 181 LYS A CA 1
ATOM 1401 C C . LYS A 1 181 ? 8.139 11.084 -5.084 1.00 83.31 181 LYS A C 1
ATOM 1403 O O . LYS A 1 181 ? 9.195 10.758 -5.622 1.00 83.31 181 LYS A O 1
ATOM 1408 N N . PHE A 1 182 ? 7.496 12.203 -5.382 1.00 81.19 182 PHE A N 1
ATOM 1409 C CA . PHE A 1 182 ? 7.930 13.162 -6.384 1.00 81.19 182 PHE A CA 1
ATOM 1410 C C . PHE A 1 182 ? 8.315 14.488 -5.733 1.00 81.19 182 PHE A C 1
ATOM 1412 O O . PHE A 1 182 ? 7.627 14.985 -4.839 1.00 81.19 182 PHE A O 1
ATOM 1419 N N . THR A 1 183 ? 9.388 15.095 -6.233 1.00 76.56 183 THR A N 1
ATOM 1420 C CA . THR A 1 183 ? 9.919 16.371 -5.741 1.00 76.56 183 THR A CA 1
ATOM 1421 C C . THR A 1 183 ? 9.965 17.408 -6.870 1.00 76.56 183 THR A C 1
ATOM 1423 O O . THR A 1 183 ? 10.169 17.084 -8.038 1.00 76.56 183 THR A O 1
ATOM 1426 N N . AR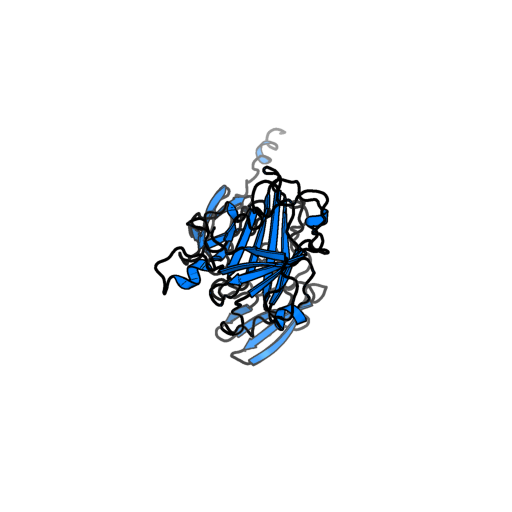G A 1 184 ? 9.854 18.688 -6.487 1.00 61.53 184 ARG A N 1
ATOM 1427 C CA . ARG A 1 184 ? 10.189 19.910 -7.249 1.00 61.53 184 ARG A CA 1
ATOM 1428 C C . ARG A 1 184 ? 9.176 20.482 -8.237 1.00 61.53 184 ARG A C 1
ATOM 1430 O O . ARG A 1 184 ? 9.420 21.601 -8.685 1.00 61.53 184 ARG A O 1
ATOM 1437 N N . HIS A 1 185 ? 8.032 19.861 -8.497 1.00 63.19 185 HIS A N 1
ATOM 1438 C CA . HIS A 1 185 ? 6.998 20.460 -9.350 1.00 63.19 185 HIS A CA 1
ATOM 1439 C C . HIS A 1 185 ? 5.594 20.102 -8.862 1.00 63.19 185 HIS A C 1
ATOM 1441 O O . HIS A 1 185 ? 5.396 19.045 -8.271 1.00 63.19 185 HIS A O 1
ATOM 1447 N N . GLU A 1 186 ? 4.627 20.998 -9.084 1.00 64.06 186 GLU A N 1
ATOM 1448 C CA . GLU A 1 186 ? 3.214 20.660 -8.899 1.00 64.06 186 GLU A CA 1
ATOM 1449 C C . GLU A 1 186 ? 2.891 19.478 -9.814 1.00 64.06 186 GLU A C 1
ATOM 1451 O O . GLU A 1 186 ? 3.040 19.575 -11.035 1.00 64.06 186 GLU A O 1
ATOM 1456 N N . LEU A 1 187 ? 2.492 18.353 -9.216 1.00 67.56 187 LEU A N 1
ATOM 1457 C CA . LEU A 1 187 ? 1.912 17.256 -9.976 1.00 67.56 187 LEU A CA 1
ATOM 1458 C C . LEU A 1 187 ? 0.623 17.780 -10.610 1.00 67.56 187 LEU A C 1
ATOM 1460 O O . LEU A 1 187 ? -0.248 18.310 -9.908 1.00 67.56 187 LEU A O 1
ATOM 1464 N N . GLY A 1 188 ? 0.516 17.674 -11.933 1.00 70.69 188 GLY A N 1
ATOM 1465 C CA . GLY A 1 188 ? -0.742 17.931 -12.624 1.00 70.69 188 GLY A CA 1
ATOM 1466 C C . GLY A 1 188 ? -1.835 17.010 -12.087 1.00 70.69 188 GLY A C 1
ATOM 1467 O O . GLY A 1 188 ? -1.550 15.895 -11.651 1.00 70.69 188 GLY A O 1
ATOM 1468 N N . GLU A 1 189 ? -3.083 17.475 -12.078 1.00 71.38 189 GLU A N 1
ATOM 1469 C CA . GLU A 1 189 ? -4.224 16.638 -11.670 1.00 71.38 189 GLU A CA 1
ATOM 1470 C C . GLU A 1 189 ? -4.337 15.383 -12.543 1.00 71.38 189 GLU A C 1
ATOM 1472 O O . GLU A 1 189 ? -4.688 14.312 -12.059 1.00 71.38 189 GLU A O 1
ATOM 1477 N N . GLU A 1 190 ? -3.928 15.484 -13.806 1.00 68.19 190 GLU A N 1
ATOM 1478 C CA . GLU A 1 190 ? -3.859 14.378 -14.750 1.00 68.19 190 GLU A CA 1
ATOM 1479 C C . GLU A 1 190 ? -2.897 13.259 -14.327 1.00 68.19 190 GLU A C 1
ATOM 1481 O O . GLU A 1 190 ? -3.092 12.116 -14.728 1.00 68.19 190 GLU A O 1
ATOM 1486 N N . LEU A 1 191 ? -1.880 13.560 -13.510 1.00 70.62 191 LEU A N 1
ATOM 1487 C CA . LEU A 1 191 ? -0.931 12.562 -13.006 1.00 70.62 191 LEU A CA 1
ATOM 1488 C C . LEU A 1 191 ? -1.448 11.834 -11.760 1.00 70.62 191 LEU A C 1
ATOM 1490 O O . LEU A 1 191 ? -0.864 10.834 -11.350 1.00 70.62 191 LEU A O 1
ATOM 1494 N N . LEU A 1 192 ? -2.531 12.334 -11.164 1.00 68.38 192 LEU A N 1
ATOM 1495 C CA . LEU A 1 192 ? -3.152 11.796 -9.954 1.00 68.38 192 LEU A CA 1
ATOM 1496 C C . LEU A 1 192 ? -4.470 11.071 -10.264 1.00 68.38 192 LEU A C 1
ATOM 1498 O O . LEU A 1 192 ? -5.279 10.843 -9.370 1.00 68.38 192 LEU A O 1
ATOM 1502 N N . SER A 1 193 ? -4.710 10.732 -11.535 1.00 69.31 193 SER A N 1
ATOM 1503 C CA . SER A 1 193 ? -5.905 10.000 -11.948 1.00 69.31 193 SER A CA 1
ATOM 1504 C C . SER A 1 193 ? -5.843 8.543 -11.487 1.00 69.31 193 SER A C 1
ATOM 1506 O O . SER A 1 193 ? -4.887 7.836 -11.795 1.00 69.31 193 SER A O 1
ATOM 1508 N N . TYR A 1 194 ? -6.894 8.084 -10.805 1.00 69.00 194 TYR A N 1
ATOM 1509 C CA . TYR A 1 194 ? -7.062 6.675 -10.432 1.00 69.00 194 TYR A CA 1
ATOM 1510 C C . TYR A 1 194 ? -7.452 5.805 -11.636 1.00 69.00 194 TYR A C 1
ATOM 1512 O O . TYR A 1 194 ? -6.925 4.710 -11.799 1.00 69.00 194 TYR A O 1
ATOM 1520 N N . ASP A 1 195 ? -8.317 6.318 -12.519 1.00 67.75 195 ASP A N 1
ATOM 1521 C CA . ASP A 1 195 ? -8.791 5.592 -13.708 1.00 67.75 195 ASP A CA 1
ATOM 1522 C C . ASP A 1 195 ? -7.718 5.461 -14.796 1.00 67.75 195 ASP A C 1
ATOM 1524 O O . ASP A 1 195 ? -7.743 4.545 -15.620 1.00 67.75 195 ASP A O 1
ATOM 1528 N N . LYS A 1 196 ? -6.792 6.423 -14.845 1.00 74.56 196 LYS A N 1
ATOM 1529 C CA . LYS A 1 196 ? -5.679 6.472 -15.799 1.00 74.56 196 LYS A CA 1
ATOM 1530 C C . LYS A 1 196 ? -4.386 6.725 -15.036 1.00 74.56 196 LYS A C 1
ATOM 1532 O O . LYS A 1 196 ? -3.846 7.833 -15.102 1.00 74.56 196 LYS A O 1
ATOM 1537 N N . PRO A 1 197 ? -3.911 5.719 -14.288 1.00 77.75 197 PRO A N 1
ATOM 1538 C CA . PRO A 1 197 ? -2.782 5.892 -13.398 1.00 77.75 197 PRO A CA 1
ATOM 1539 C C . PRO A 1 197 ? -1.533 6.278 -14.186 1.00 77.75 197 PRO A C 1
ATOM 1541 O O . PRO A 1 197 ? -1.192 5.663 -15.196 1.00 77.75 197 PRO A O 1
ATOM 1544 N N . PHE A 1 198 ? -0.832 7.307 -13.712 1.00 82.31 198 PHE A N 1
ATOM 1545 C CA . PHE A 1 198 ? 0.424 7.751 -14.319 1.00 82.31 198 PHE A CA 1
ATOM 1546 C C . PHE A 1 198 ? 1.494 6.654 -14.302 1.00 82.31 198 PHE A C 1
ATOM 1548 O O . PHE A 1 198 ? 2.295 6.537 -15.234 1.00 82.31 198 PHE A O 1
ATOM 1555 N N . VAL A 1 199 ? 1.489 5.857 -13.237 1.00 87.06 199 VAL A N 1
ATOM 1556 C CA . VAL A 1 199 ? 2.399 4.746 -13.009 1.00 87.06 199 VAL A CA 1
ATOM 1557 C C . VAL A 1 199 ? 1.603 3.510 -12.618 1.00 87.06 199 VAL A C 1
ATOM 1559 O O . VAL A 1 199 ? 0.705 3.581 -11.782 1.00 87.06 199 VAL A O 1
ATOM 1562 N N . THR A 1 200 ? 1.940 2.378 -13.220 1.00 89.50 200 THR A N 1
ATOM 1563 C CA . THR A 1 200 ? 1.456 1.054 -12.828 1.00 89.50 200 THR A CA 1
ATOM 1564 C C . THR A 1 200 ? 2.621 0.219 -12.325 1.00 89.50 200 THR A C 1
ATOM 1566 O O . THR A 1 200 ? 3.764 0.432 -12.731 1.00 89.50 200 THR A O 1
ATOM 1569 N N . ALA A 1 201 ? 2.337 -0.735 -11.447 1.00 91.06 201 ALA A N 1
ATOM 1570 C CA . ALA A 1 201 ? 3.307 -1.730 -11.020 1.00 91.06 201 ALA A CA 1
ATOM 1571 C C . ALA A 1 201 ? 2.861 -3.111 -11.485 1.00 91.06 201 ALA A C 1
ATOM 1573 O O . ALA A 1 201 ? 1.668 -3.395 -11.533 1.00 91.06 201 ALA A O 1
ATOM 1574 N N . PHE A 1 202 ? 3.832 -3.956 -11.788 1.00 90.12 202 PHE A N 1
ATOM 1575 C CA . PHE A 1 202 ? 3.640 -5.380 -11.977 1.00 90.12 202 PHE A CA 1
ATOM 1576 C C . PHE A 1 202 ? 4.543 -6.113 -10.988 1.00 90.12 202 PHE A C 1
ATOM 1578 O O . PHE A 1 202 ? 5.762 -5.906 -10.961 1.00 90.12 202 PHE A O 1
ATOM 1585 N N . VAL A 1 203 ? 3.923 -6.947 -10.158 1.00 85.81 203 VAL A N 1
ATOM 1586 C CA . VAL A 1 203 ? 4.566 -7.735 -9.106 1.00 85.81 203 VAL A CA 1
ATOM 1587 C C . VAL A 1 203 ? 4.089 -9.163 -9.306 1.00 85.81 203 VAL A C 1
ATOM 1589 O O . VAL A 1 203 ? 3.042 -9.504 -8.789 1.00 85.81 203 VAL A O 1
ATOM 1592 N N . ASN A 1 204 ? 4.837 -9.965 -10.073 1.00 81.50 204 ASN A N 1
ATOM 1593 C CA . ASN A 1 204 ? 4.486 -11.340 -10.467 1.00 81.50 204 ASN A CA 1
ATOM 1594 C C . ASN A 1 204 ? 3.054 -11.516 -11.044 1.00 81.50 204 ASN A C 1
ATOM 1596 O O . ASN A 1 204 ? 2.330 -10.559 -11.285 1.00 81.50 204 ASN A O 1
ATOM 1600 N N . GLN A 1 205 ? 2.666 -12.760 -11.347 1.00 79.62 205 GLN A N 1
ATOM 1601 C CA . GLN A 1 205 ? 1.343 -13.070 -11.918 1.00 79.62 205 GLN A CA 1
ATOM 1602 C C . GLN A 1 205 ? 0.227 -13.208 -10.876 1.00 79.62 205 GLN A C 1
ATOM 1604 O O . GLN A 1 205 ? -0.949 -13.248 -11.236 1.00 79.62 205 GLN A O 1
ATOM 1609 N N . ILE A 1 206 ? 0.575 -13.356 -9.599 1.00 75.25 206 ILE A N 1
ATOM 1610 C CA . ILE A 1 206 ? -0.395 -13.644 -8.541 1.00 75.25 206 ILE A CA 1
ATOM 1611 C C . ILE A 1 206 ? -0.842 -12.385 -7.800 1.00 75.25 206 ILE A C 1
ATOM 1613 O O . ILE A 1 206 ? -1.742 -12.491 -6.966 1.00 75.25 206 ILE A O 1
ATOM 1617 N N . ARG A 1 207 ? -0.264 -11.211 -8.101 1.00 79.75 207 ARG A N 1
ATOM 1618 C CA . ARG A 1 207 ? -0.704 -9.936 -7.534 1.00 79.75 207 ARG A CA 1
ATOM 1619 C C . ARG A 1 207 ? -1.197 -8.955 -8.584 1.00 79.75 207 ARG A C 1
ATOM 1621 O O . ARG A 1 207 ? -0.536 -8.691 -9.582 1.00 79.75 207 ARG A O 1
ATOM 1628 N N . ASN A 1 208 ? -2.311 -8.313 -8.259 1.00 80.69 208 ASN A N 1
ATOM 1629 C CA . ASN A 1 208 ? -2.812 -7.149 -8.968 1.00 80.69 208 ASN A CA 1
ATOM 1630 C C . ASN A 1 208 ? -2.420 -5.889 -8.198 1.00 80.69 208 ASN A C 1
ATOM 1632 O O . ASN A 1 208 ? -2.797 -5.716 -7.036 1.00 80.69 208 ASN A O 1
ATOM 1636 N N . CYS A 1 209 ? -1.669 -5.001 -8.849 1.00 83.88 209 CYS A N 1
ATOM 1637 C CA . CYS A 1 209 ? -1.307 -3.708 -8.285 1.00 83.88 209 CYS A CA 1
ATOM 1638 C C . CYS A 1 209 ? -2.212 -2.600 -8.826 1.00 83.88 209 CYS A C 1
ATOM 1640 O O . CYS A 1 209 ? -2.340 -2.420 -10.036 1.00 83.88 209 CYS A O 1
ATOM 1642 N N . SER A 1 210 ? -2.783 -1.801 -7.931 1.00 80.62 210 SER A N 1
ATOM 1643 C CA . SER A 1 210 ? -3.608 -0.640 -8.276 1.00 80.62 210 SER A CA 1
ATOM 1644 C C . SER A 1 210 ? -3.127 0.610 -7.550 1.00 80.62 210 SER A C 1
ATOM 1646 O O . SER A 1 210 ? -2.620 0.517 -6.429 1.00 80.62 210 SER A O 1
ATOM 1648 N N . VAL A 1 211 ? -3.325 1.788 -8.156 1.00 77.00 211 VAL A N 1
ATOM 1649 C CA . VAL A 1 211 ? -3.133 3.060 -7.446 1.00 77.00 211 VAL A CA 1
ATOM 1650 C C . VAL A 1 211 ? -4.105 3.112 -6.281 1.00 77.00 211 VAL A C 1
ATOM 1652 O O . VAL A 1 211 ? -5.319 3.126 -6.462 1.00 77.00 211 VAL A O 1
ATOM 1655 N N . HIS A 1 212 ? -3.543 3.126 -5.081 1.00 69.38 212 HIS A N 1
ATOM 1656 C CA . HIS A 1 212 ? -4.286 3.241 -3.845 1.00 69.38 212 HIS A CA 1
ATOM 1657 C C . HIS A 1 212 ? -4.534 4.703 -3.486 1.00 69.38 212 HIS A C 1
ATOM 1659 O O . HIS A 1 212 ? -5.640 5.076 -3.098 1.00 69.38 212 HIS A O 1
ATOM 1665 N N . GLN A 1 213 ? -3.503 5.532 -3.622 1.00 71.94 213 GLN A N 1
ATOM 1666 C CA . GLN A 1 213 ? -3.568 6.935 -3.265 1.00 71.94 213 GLN A CA 1
ATOM 1667 C C . GLN A 1 213 ? -2.655 7.752 -4.169 1.00 71.94 213 GLN A C 1
ATOM 1669 O O . GLN A 1 213 ? -1.551 7.343 -4.513 1.00 71.94 213 GLN A O 1
ATOM 1674 N N . ALA A 1 214 ? -3.133 8.928 -4.547 1.00 73.06 214 ALA A N 1
ATOM 1675 C CA . ALA A 1 214 ? -2.354 9.922 -5.256 1.00 73.06 214 ALA A CA 1
ATOM 1676 C C . ALA A 1 214 ? -2.612 11.282 -4.597 1.00 73.06 214 ALA A C 1
ATOM 1678 O O . ALA A 1 214 ? -3.750 11.754 -4.565 1.00 73.06 214 ALA A O 1
ATOM 1679 N N . SER A 1 215 ? -1.583 11.900 -4.017 1.00 71.94 215 SER A N 1
ATOM 1680 C CA . SER A 1 215 ? -1.735 13.140 -3.251 1.00 71.94 215 SER A CA 1
ATOM 1681 C C . SER A 1 215 ? -0.694 14.191 -3.623 1.00 71.94 215 SER A C 1
ATOM 1683 O O . SER A 1 215 ? 0.432 13.887 -4.017 1.00 71.94 215 SER A O 1
ATOM 1685 N N . LYS A 1 216 ? -1.086 15.467 -3.511 1.00 73.31 216 LYS A N 1
ATOM 1686 C CA . LYS A 1 216 ? -0.182 16.620 -3.640 1.00 73.31 216 LYS A CA 1
ATOM 1687 C C . LYS A 1 216 ? 0.260 17.072 -2.257 1.00 73.31 216 LYS A C 1
ATOM 1689 O O . LYS A 1 216 ? -0.566 17.208 -1.353 1.00 73.31 216 LYS A O 1
ATOM 1694 N N . PHE A 1 217 ? 1.533 17.418 -2.117 1.00 66.12 217 PHE A N 1
ATOM 1695 C CA . PHE A 1 217 ? 2.005 18.135 -0.938 1.00 66.12 217 PHE A CA 1
ATOM 1696 C C . PHE A 1 217 ? 1.774 19.627 -1.144 1.00 66.12 217 PHE A C 1
ATOM 1698 O O . PHE A 1 217 ? 2.442 20.265 -1.958 1.00 66.12 217 PHE A O 1
ATOM 1705 N N . LEU A 1 218 ? 0.814 20.183 -0.403 1.00 61.47 218 LEU A N 1
ATOM 1706 C CA . LEU A 1 218 ? 0.465 21.604 -0.487 1.00 61.47 218 LEU A CA 1
ATOM 1707 C C . LEU A 1 218 ? 1.647 22.512 -0.105 1.00 61.47 218 LEU A C 1
ATOM 1709 O O . LEU A 1 218 ? 1.822 23.570 -0.703 1.00 61.47 218 LEU A O 1
ATOM 1713 N N . ASP A 1 219 ? 2.491 22.065 0.829 1.00 56.94 219 ASP A N 1
ATOM 1714 C CA . ASP A 1 219 ? 3.585 22.876 1.378 1.00 56.94 219 ASP A CA 1
ATOM 1715 C C . ASP A 1 219 ? 4.931 22.666 0.661 1.00 56.94 219 ASP A C 1
ATOM 1717 O O . ASP A 1 219 ? 5.827 23.510 0.735 1.00 56.94 219 ASP A O 1
ATOM 1721 N N . VAL A 1 220 ? 5.091 21.561 -0.076 1.00 61.44 220 VAL A N 1
ATOM 1722 C CA . VAL A 1 220 ? 6.347 21.181 -0.736 1.00 61.44 220 VAL A CA 1
ATOM 1723 C C . VAL A 1 220 ? 6.026 20.730 -2.154 1.00 61.44 220 VAL A C 1
ATOM 1725 O O . VAL A 1 220 ? 5.708 19.570 -2.351 1.00 61.44 220 VAL A O 1
ATOM 1728 N N . ARG A 1 221 ? 6.097 21.638 -3.142 1.00 68.94 221 ARG A N 1
ATOM 1729 C CA . ARG A 1 221 ? 5.824 21.369 -4.576 1.00 68.94 221 ARG A CA 1
ATOM 1730 C C . ARG A 1 221 ? 6.258 19.953 -4.998 1.00 68.94 221 ARG A C 1
ATOM 1732 O O . ARG A 1 221 ? 7.446 19.723 -5.249 1.00 68.94 221 ARG A O 1
ATOM 1739 N N . GLY A 1 222 ? 5.298 19.032 -5.044 1.00 76.19 222 GLY A N 1
ATOM 1740 C CA . GLY A 1 222 ? 5.523 17.595 -5.172 1.00 76.19 222 GLY A CA 1
ATOM 1741 C C . GLY A 1 222 ? 4.279 16.797 -4.780 1.00 76.19 222 GLY A C 1
ATOM 1742 O O . GLY A 1 222 ? 3.186 17.352 -4.635 1.00 76.19 222 GLY A O 1
ATOM 1743 N N . GLY A 1 223 ? 4.449 15.492 -4.601 1.00 79.12 223 GLY A N 1
ATOM 1744 C CA . GLY A 1 223 ? 3.368 14.602 -4.183 1.00 79.12 223 GLY A CA 1
ATOM 1745 C C . GLY A 1 223 ? 3.802 13.147 -4.087 1.00 79.12 223 GLY A C 1
ATOM 1746 O O . GLY A 1 223 ? 4.971 12.834 -4.323 1.00 79.12 223 GLY A O 1
ATOM 1747 N N . THR A 1 224 ? 2.867 12.269 -3.744 1.00 79.75 224 THR A N 1
ATOM 1748 C CA . THR A 1 224 ? 3.074 10.817 -3.704 1.00 79.75 224 THR A CA 1
ATOM 1749 C C . THR A 1 224 ? 2.055 10.090 -4.555 1.00 79.75 224 THR A C 1
ATOM 1751 O O . THR A 1 224 ? 0.908 10.517 -4.682 1.00 79.75 224 THR A O 1
ATOM 1754 N N . ILE A 1 225 ? 2.503 8.981 -5.138 1.00 82.00 225 ILE A N 1
ATOM 1755 C CA . ILE A 1 225 ? 1.640 7.940 -5.680 1.00 82.00 225 ILE A CA 1
ATOM 1756 C C . ILE A 1 225 ? 1.961 6.661 -4.926 1.00 82.00 225 ILE A C 1
ATOM 1758 O O . ILE A 1 225 ? 3.106 6.216 -4.890 1.00 82.00 225 ILE A O 1
ATOM 1762 N N . ASP A 1 226 ? 0.929 6.080 -4.352 1.00 81.00 226 ASP A N 1
ATOM 1763 C CA . ASP A 1 226 ? 0.975 4.883 -3.546 1.00 81.00 226 ASP A CA 1
ATOM 1764 C C . ASP A 1 226 ? 0.232 3.770 -4.284 1.00 81.00 226 ASP A C 1
ATOM 1766 O O . ASP A 1 226 ? -0.920 3.936 -4.693 1.00 81.00 226 ASP A O 1
ATOM 1770 N N . LEU A 1 227 ? 0.902 2.639 -4.480 1.00 82.69 227 LEU A N 1
ATOM 1771 C CA . LEU A 1 227 ? 0.385 1.454 -5.152 1.00 82.69 227 LEU A CA 1
ATOM 1772 C C . LEU A 1 227 ? 0.230 0.334 -4.128 1.00 82.69 227 LEU A C 1
ATOM 1774 O O . LEU A 1 227 ? 1.155 0.042 -3.367 1.00 82.69 227 LEU A O 1
ATOM 1778 N N . LEU A 1 228 ? -0.924 -0.322 -4.152 1.00 80.81 228 LEU A N 1
ATOM 1779 C CA . LEU A 1 228 ? -1.189 -1.512 -3.355 1.00 80.81 228 LEU A CA 1
ATOM 1780 C C . LEU A 1 228 ? -1.239 -2.728 -4.273 1.00 80.81 228 LEU A C 1
ATOM 1782 O O . LEU A 1 228 ? -1.984 -2.714 -5.248 1.00 80.81 228 LEU A O 1
ATOM 1786 N N . CYS A 1 229 ? -0.476 -3.767 -3.941 1.00 82.31 229 CYS A N 1
ATOM 1787 C CA . CYS A 1 229 ? -0.392 -5.014 -4.692 1.00 82.31 229 CYS A CA 1
ATOM 1788 C C . CYS A 1 229 ? -1.055 -6.138 -3.900 1.00 82.31 229 CYS A C 1
ATOM 1790 O O . CYS A 1 229 ? -0.480 -6.654 -2.942 1.00 82.31 229 CYS A O 1
ATOM 1792 N N . GLN A 1 230 ? -2.274 -6.509 -4.280 1.00 76.44 230 GLN A N 1
ATOM 1793 C CA . GLN A 1 230 ? -3.074 -7.521 -3.589 1.00 76.44 230 GLN A CA 1
ATOM 1794 C C . GLN A 1 230 ? -2.963 -8.875 -4.282 1.00 76.44 230 GLN A C 1
ATOM 1796 O O . GLN A 1 230 ? -2.868 -8.931 -5.503 1.00 76.44 230 GLN A O 1
ATOM 1801 N N . LEU A 1 231 ? -3.011 -9.959 -3.506 1.00 75.19 231 LEU A N 1
ATOM 1802 C CA . LEU A 1 231 ? -3.105 -11.312 -4.053 1.00 75.19 231 LEU A CA 1
ATOM 1803 C C . LEU A 1 231 ? -4.427 -11.480 -4.800 1.00 75.19 231 LEU A C 1
ATOM 1805 O O . LEU A 1 231 ? -5.480 -11.095 -4.294 1.00 75.19 231 LEU A O 1
ATOM 1809 N N . ASN A 1 232 ? -4.370 -12.118 -5.964 1.00 74.94 232 ASN A N 1
ATOM 1810 C CA . ASN A 1 232 ? -5.551 -12.438 -6.763 1.00 74.94 232 ASN A CA 1
ATOM 1811 C C . ASN A 1 232 ? -6.489 -13.397 -6.018 1.00 74.94 232 ASN A C 1
ATOM 1813 O O . ASN A 1 232 ? -7.706 -13.277 -6.131 1.00 74.94 232 ASN A O 1
ATOM 1817 N N . ASN A 1 233 ? -5.915 -14.314 -5.235 1.00 72.69 233 ASN A N 1
ATOM 1818 C CA . ASN A 1 233 ? -6.634 -15.175 -4.307 1.00 72.69 233 ASN A CA 1
ATOM 1819 C C . ASN A 1 233 ? -5.897 -15.212 -2.952 1.00 72.69 233 ASN A C 1
ATOM 1821 O O . ASN A 1 233 ? -4.825 -15.814 -2.866 1.00 72.69 233 ASN A O 1
ATOM 1825 N N . PRO A 1 234 ? -6.431 -14.578 -1.891 1.00 66.19 234 PRO A N 1
ATOM 1826 C CA . PRO A 1 234 ? -5.815 -14.588 -0.562 1.00 66.19 234 PRO A CA 1
ATOM 1827 C C . PRO A 1 234 ? -5.685 -15.985 0.066 1.00 66.19 234 PRO A C 1
ATOM 1829 O O . PRO A 1 234 ? -4.819 -16.188 0.921 1.00 66.19 234 PRO A O 1
ATOM 1832 N N . GLU A 1 235 ? -6.532 -16.940 -0.332 1.00 67.44 235 GLU A N 1
ATOM 1833 C CA . GLU A 1 235 ? -6.491 -18.320 0.172 1.00 67.44 235 GLU A CA 1
ATOM 1834 C C . GLU A 1 235 ? -5.289 -19.102 -0.371 1.00 67.44 235 GLU A C 1
ATOM 1836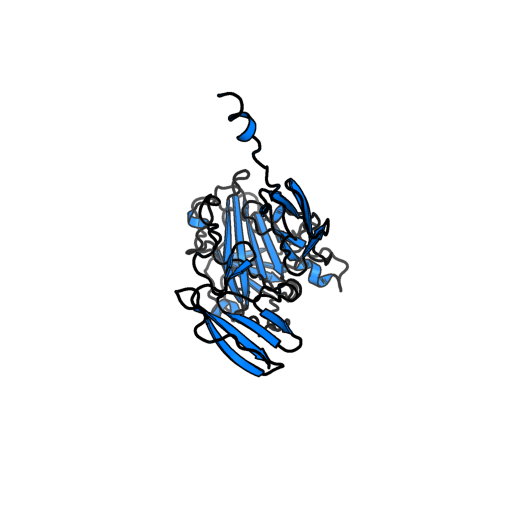 O O . GLU A 1 235 ? -4.758 -19.970 0.321 1.00 67.44 235 GLU A O 1
ATOM 1841 N N . ASP A 1 236 ? -4.786 -18.717 -1.546 1.00 60.94 236 ASP A N 1
ATOM 1842 C CA . ASP A 1 236 ? -3.620 -19.322 -2.199 1.00 60.94 236 ASP A CA 1
ATOM 1843 C C . ASP A 1 236 ? -2.293 -18.702 -1.723 1.00 60.94 236 ASP A C 1
ATOM 1845 O O . ASP A 1 236 ? -1.270 -18.790 -2.404 1.00 60.94 236 ASP A O 1
ATOM 1849 N N . TYR A 1 237 ? -2.288 -18.046 -0.556 1.00 64.00 237 TYR A N 1
ATOM 1850 C CA . TYR A 1 237 ? -1.073 -17.467 0.009 1.00 64.00 237 TYR A CA 1
ATOM 1851 C C . TYR A 1 237 ? -0.061 -18.559 0.384 1.00 64.00 237 TYR A C 1
ATOM 1853 O O . TYR A 1 237 ? -0.099 -19.128 1.478 1.00 64.00 237 TYR A O 1
ATOM 1861 N N . ASP A 1 238 ? 0.885 -18.800 -0.519 1.00 66.69 238 ASP A N 1
ATOM 1862 C CA . ASP A 1 238 ? 2.128 -19.517 -0.260 1.00 66.69 238 ASP A CA 1
ATOM 1863 C C . ASP A 1 238 ? 3.277 -18.506 -0.228 1.00 66.69 238 ASP A C 1
ATOM 1865 O O . ASP A 1 238 ? 3.620 -17.893 -1.244 1.00 66.69 238 ASP A O 1
ATOM 1869 N N . SER A 1 239 ? 3.906 -18.361 0.943 1.00 65.31 239 SER A N 1
ATOM 1870 C CA . SER A 1 239 ? 5.031 -17.447 1.155 1.00 65.31 239 SER A CA 1
ATOM 1871 C C . SER A 1 239 ? 6.194 -17.683 0.189 1.00 65.31 239 SER A C 1
ATOM 1873 O O . SER A 1 239 ? 6.974 -16.768 -0.035 1.00 65.31 239 SER A O 1
ATOM 1875 N N . ASN A 1 240 ? 6.337 -18.884 -0.384 1.00 66.19 240 ASN A N 1
ATOM 1876 C CA . ASN A 1 240 ? 7.369 -19.173 -1.381 1.00 66.19 240 ASN A CA 1
ATOM 1877 C C . ASN A 1 240 ? 6.951 -18.783 -2.803 1.00 66.19 240 ASN A C 1
ATOM 1879 O O . ASN A 1 240 ? 7.802 -18.354 -3.583 1.00 66.19 240 ASN A O 1
ATOM 1883 N N . ALA A 1 241 ? 5.672 -18.953 -3.152 1.00 65.31 241 ALA A N 1
ATOM 1884 C CA . ALA A 1 241 ? 5.144 -18.621 -4.478 1.00 65.31 241 ALA A CA 1
ATOM 1885 C C . ALA A 1 241 ? 4.989 -17.105 -4.677 1.00 65.31 241 ALA A C 1
ATOM 1887 O O . ALA A 1 241 ? 5.069 -16.601 -5.794 1.00 65.31 241 ALA A O 1
ATOM 1888 N N . ASP A 1 242 ? 4.795 -16.389 -3.576 1.00 70.06 242 ASP A N 1
ATOM 1889 C CA . ASP A 1 242 ? 4.587 -14.948 -3.533 1.00 70.06 242 ASP A CA 1
ATOM 1890 C C . ASP A 1 242 ? 5.886 -14.131 -3.452 1.00 70.06 242 ASP A C 1
ATOM 1892 O O . ASP A 1 242 ? 5.907 -12.916 -3.653 1.00 70.06 242 ASP A O 1
ATOM 1896 N N . ALA A 1 243 ? 7.000 -14.803 -3.182 1.00 78.50 243 ALA A N 1
ATOM 1897 C CA . ALA A 1 243 ? 8.282 -14.152 -3.022 1.00 78.50 243 ALA A CA 1
ATOM 1898 C C . ALA A 1 243 ? 8.873 -13.774 -4.395 1.00 78.50 243 ALA A C 1
ATOM 1900 O O . ALA A 1 243 ? 9.140 -14.634 -5.238 1.00 78.50 243 ALA A O 1
ATOM 1901 N N . ILE A 1 244 ? 9.099 -12.479 -4.616 1.00 82.31 244 ILE A N 1
ATOM 1902 C CA . ILE A 1 244 ? 9.597 -11.919 -5.876 1.00 82.31 244 ILE A CA 1
ATOM 1903 C C . ILE A 1 244 ? 11.041 -11.439 -5.769 1.00 82.31 244 ILE A C 1
ATOM 1905 O O . ILE A 1 244 ? 11.454 -10.921 -4.736 1.00 82.31 244 ILE A O 1
ATOM 1909 N N . GLU A 1 245 ? 11.802 -11.590 -6.852 1.00 85.31 245 GLU A N 1
ATOM 1910 C CA . GLU A 1 245 ? 13.173 -11.062 -6.985 1.00 85.31 245 GLU A CA 1
ATOM 1911 C C . GLU A 1 245 ? 13.206 -9.787 -7.830 1.00 85.31 245 GLU A C 1
ATOM 1913 O O . GLU A 1 245 ? 14.116 -8.971 -7.702 1.00 85.31 245 GLU A O 1
ATOM 1918 N N . THR A 1 246 ? 12.204 -9.595 -8.686 1.00 88.38 246 THR A N 1
ATOM 1919 C CA . THR A 1 246 ? 12.097 -8.451 -9.585 1.00 88.38 246 THR A CA 1
ATOM 1920 C C . THR A 1 246 ? 10.673 -7.915 -9.593 1.00 88.38 246 THR A C 1
ATOM 1922 O O . THR A 1 246 ? 9.698 -8.662 -9.497 1.00 88.38 246 THR A O 1
ATOM 1925 N N . LEU A 1 247 ? 10.549 -6.597 -9.715 1.00 92.19 247 LEU A N 1
ATOM 1926 C CA . LEU A 1 247 ? 9.278 -5.927 -9.968 1.00 92.19 247 LEU A CA 1
ATOM 1927 C C . LEU A 1 247 ? 9.452 -4.868 -11.047 1.00 92.19 247 LEU A C 1
ATOM 1929 O O . LEU A 1 247 ? 10.536 -4.299 -11.209 1.00 92.19 247 LEU A O 1
ATOM 1933 N N . MET A 1 248 ? 8.372 -4.593 -11.770 1.00 92.12 248 MET A N 1
ATOM 1934 C CA . MET A 1 248 ? 8.356 -3.609 -12.842 1.00 92.12 248 MET A CA 1
ATOM 1935 C C . MET A 1 248 ? 7.453 -2.435 -12.473 1.00 92.12 248 MET A C 1
ATOM 1937 O O . MET A 1 248 ? 6.301 -2.624 -12.099 1.00 92.12 248 MET A O 1
ATOM 1941 N N . LEU A 1 249 ? 7.960 -1.215 -12.632 1.00 91.75 249 LEU A N 1
ATOM 1942 C CA . LEU A 1 249 ? 7.162 0.008 -12.643 1.00 91.75 249 LEU A CA 1
ATOM 1943 C C . LEU A 1 249 ? 7.074 0.522 -14.074 1.00 91.75 249 LEU A C 1
ATOM 1945 O O . LEU A 1 249 ? 8.087 0.627 -14.761 1.00 91.75 249 LEU A O 1
ATOM 1949 N N . GLN A 1 250 ? 5.876 0.868 -14.520 1.00 88.88 250 GLN A N 1
ATOM 1950 C CA . GLN A 1 250 ? 5.627 1.358 -15.865 1.00 88.88 250 GLN A CA 1
ATOM 1951 C C . GLN A 1 250 ? 4.965 2.732 -15.821 1.00 88.88 250 GLN A C 1
ATOM 1953 O O . GLN A 1 250 ? 3.909 2.906 -15.225 1.00 88.88 250 GLN A O 1
ATOM 1958 N N . PHE A 1 251 ? 5.581 3.704 -16.486 1.00 86.44 251 PHE A N 1
ATOM 1959 C CA . PHE A 1 251 ? 5.146 5.091 -16.560 1.00 86.44 251 PHE A CA 1
ATOM 1960 C C . PHE A 1 251 ? 4.469 5.360 -17.905 1.00 86.44 251 PHE A C 1
ATOM 1962 O O . PHE A 1 251 ? 5.083 5.234 -18.966 1.00 86.44 251 PHE A O 1
ATOM 1969 N N . HIS A 1 252 ? 3.205 5.782 -17.870 1.00 80.31 252 HIS A N 1
ATOM 1970 C CA . HIS A 1 252 ? 2.373 5.956 -19.070 1.00 80.31 252 HIS A CA 1
ATOM 1971 C C . HIS A 1 252 ? 2.510 7.342 -19.722 1.00 80.31 252 HIS A C 1
ATOM 1973 O O . HIS A 1 252 ? 2.072 7.549 -20.854 1.00 80.31 252 HIS A O 1
ATOM 1979 N N . HIS A 1 253 ? 3.175 8.293 -19.053 1.00 70.88 253 HIS A N 1
ATOM 1980 C CA . HIS A 1 253 ? 3.410 9.648 -19.574 1.00 70.88 253 HIS A CA 1
ATOM 1981 C C . HIS A 1 253 ? 4.835 10.182 -19.314 1.00 70.88 253 HIS A C 1
ATOM 1983 O O . HIS A 1 253 ? 4.980 11.264 -18.740 1.00 70.88 253 HIS A O 1
ATOM 1989 N N . PRO A 1 254 ? 5.920 9.507 -19.744 1.00 56.12 254 PRO A N 1
ATOM 1990 C CA . PRO A 1 254 ? 7.274 9.966 -19.419 1.00 56.12 254 PRO A CA 1
ATOM 1991 C C . PRO A 1 254 ? 7.611 11.329 -20.041 1.00 56.12 254 PRO A C 1
ATOM 1993 O O . PRO A 1 254 ? 8.423 12.058 -19.491 1.00 56.12 254 PRO A O 1
ATOM 1996 N N . ASN A 1 255 ? 6.938 11.730 -21.128 1.00 54.06 255 ASN A N 1
ATOM 1997 C CA . ASN A 1 255 ? 7.131 13.022 -21.804 1.00 54.06 255 ASN A CA 1
ATOM 1998 C C . ASN A 1 255 ? 6.311 14.176 -21.195 1.00 54.06 255 ASN A C 1
ATOM 2000 O O . ASN A 1 255 ? 5.881 15.088 -21.913 1.00 54.06 255 ASN A O 1
ATOM 2004 N N . TYR A 1 256 ? 6.051 14.139 -19.889 1.00 58.97 256 TYR A N 1
ATOM 2005 C CA . TYR A 1 256 ? 5.386 15.244 -19.211 1.00 58.97 256 TYR A CA 1
ATOM 2006 C C . TYR A 1 256 ? 6.218 16.527 -19.382 1.00 58.97 256 TYR A C 1
ATOM 2008 O O . TYR A 1 256 ? 7.434 16.527 -19.196 1.00 58.97 256 TYR A O 1
ATOM 2016 N N . LYS A 1 257 ? 5.577 17.629 -19.803 1.00 52.94 257 LYS A N 1
ATOM 2017 C CA . LYS A 1 257 ? 6.263 18.886 -20.183 1.00 52.94 257 LYS A CA 1
ATOM 2018 C C . LYS A 1 257 ? 7.073 19.515 -19.042 1.00 52.94 257 LYS A C 1
ATOM 2020 O O . LYS A 1 257 ? 7.945 20.341 -19.309 1.00 52.94 257 LYS A O 1
ATOM 2025 N N . ASN A 1 258 ? 6.770 19.139 -17.803 1.00 58.25 258 ASN A N 1
ATOM 2026 C CA . ASN A 1 258 ? 7.488 19.563 -16.612 1.00 58.25 258 ASN A CA 1
ATOM 2027 C C . ASN A 1 258 ? 8.433 18.445 -16.176 1.00 58.25 258 ASN A C 1
ATOM 2029 O O . ASN A 1 258 ? 8.045 17.279 -16.162 1.00 58.25 258 ASN A O 1
ATOM 2033 N N . ASP A 1 259 ? 9.659 18.811 -15.810 1.00 64.62 259 ASP A N 1
ATOM 2034 C CA . ASP A 1 259 ? 10.682 17.867 -15.373 1.00 64.62 259 ASP A CA 1
ATOM 2035 C C . ASP A 1 259 ? 10.229 17.167 -14.087 1.00 64.62 259 ASP A C 1
ATOM 2037 O O . ASP A 1 259 ? 10.382 17.702 -12.994 1.00 64.62 259 ASP A O 1
ATOM 2041 N N . LEU A 1 260 ? 9.621 15.990 -14.205 1.00 73.44 260 LEU A N 1
ATOM 2042 C CA . LEU A 1 260 ? 9.195 15.216 -13.048 1.00 73.44 260 LEU A CA 1
ATOM 2043 C C . LEU A 1 260 ? 10.416 14.527 -12.430 1.00 73.44 260 LEU A C 1
ATOM 2045 O O . LEU A 1 260 ? 11.153 13.833 -13.136 1.00 73.44 260 LEU A O 1
ATOM 2049 N N . TYR A 1 261 ? 10.622 14.705 -11.125 1.00 78.25 261 TYR A N 1
ATOM 2050 C CA . TYR A 1 261 ? 11.707 14.058 -10.388 1.00 78.25 261 TYR A CA 1
ATOM 2051 C C . TYR A 1 261 ? 11.125 13.109 -9.354 1.00 78.25 261 TYR A C 1
ATOM 2053 O O . TYR A 1 261 ? 10.335 13.533 -8.510 1.00 78.25 261 TYR A O 1
ATOM 2061 N N . ILE A 1 262 ? 11.553 11.849 -9.400 1.00 81.69 262 ILE A N 1
ATOM 2062 C CA . ILE A 1 262 ? 11.281 10.887 -8.334 1.00 81.69 262 ILE A CA 1
ATOM 2063 C C . ILE A 1 262 ? 12.304 11.134 -7.221 1.00 81.69 262 ILE A C 1
ATOM 2065 O O . ILE A 1 262 ? 13.514 11.062 -7.439 1.00 81.69 262 ILE A O 1
ATOM 2069 N N . ASP A 1 263 ? 11.802 11.493 -6.045 1.00 80.25 263 ASP A N 1
ATOM 2070 C CA . ASP A 1 263 ? 12.577 11.699 -4.822 1.00 80.25 263 ASP A CA 1
ATOM 2071 C C . ASP A 1 263 ? 12.926 10.370 -4.178 1.00 80.25 263 ASP A C 1
ATOM 2073 O O . ASP A 1 263 ? 14.077 10.165 -3.817 1.00 80.25 263 ASP A O 1
ATOM 2077 N N . SER A 1 264 ? 11.955 9.464 -4.073 1.00 81.81 264 SER A N 1
ATOM 2078 C CA . SER A 1 264 ? 12.175 8.134 -3.524 1.00 81.81 264 SER A CA 1
ATOM 2079 C C . SER A 1 264 ? 11.155 7.119 -4.035 1.00 81.81 264 SER A C 1
ATOM 2081 O O . SER A 1 264 ? 10.038 7.476 -4.415 1.00 81.81 264 SER A O 1
ATOM 2083 N N . ILE A 1 265 ? 11.557 5.849 -4.050 1.00 86.50 265 ILE A N 1
ATOM 2084 C CA . ILE A 1 265 ? 10.672 4.693 -4.233 1.00 86.50 265 ILE A CA 1
ATOM 2085 C C . ILE A 1 265 ? 10.894 3.774 -3.049 1.00 86.50 265 ILE A C 1
ATOM 2087 O O . ILE A 1 265 ? 12.004 3.284 -2.870 1.00 86.50 265 ILE A O 1
ATOM 2091 N N . CYS A 1 266 ? 9.864 3.530 -2.260 1.00 85.06 266 CYS A N 1
ATOM 2092 C CA . CYS A 1 266 ? 9.948 2.695 -1.074 1.00 85.06 266 CYS A CA 1
ATOM 2093 C C . CYS A 1 266 ? 9.038 1.475 -1.224 1.00 85.06 266 CYS A C 1
ATOM 2095 O O . CYS A 1 266 ? 7.962 1.569 -1.819 1.00 85.06 266 CYS A O 1
ATOM 2097 N N . LEU A 1 267 ? 9.495 0.334 -0.709 1.00 86.06 267 LEU A N 1
ATOM 2098 C CA . LEU A 1 267 ? 8.827 -0.959 -0.827 1.00 86.06 267 LEU A CA 1
ATOM 2099 C C . LEU A 1 267 ? 8.529 -1.525 0.562 1.00 86.06 267 LEU A C 1
ATOM 2101 O O . LEU A 1 267 ? 9.397 -1.523 1.437 1.00 86.06 267 LEU A O 1
ATOM 2105 N N . TRP A 1 268 ? 7.320 -2.046 0.751 1.00 81.94 268 TRP A N 1
ATOM 2106 C CA . TRP A 1 268 ? 6.893 -2.662 2.005 1.00 81.94 268 TRP A CA 1
ATOM 2107 C C . TRP A 1 268 ? 6.198 -3.994 1.770 1.00 81.94 268 TRP A C 1
ATOM 2109 O O . TRP A 1 268 ? 5.563 -4.223 0.735 1.00 81.94 268 TRP A O 1
ATOM 2119 N N . ASP A 1 269 ? 6.297 -4.837 2.788 1.00 77.25 269 ASP A N 1
ATOM 2120 C CA . ASP A 1 269 ? 5.565 -6.085 2.912 1.00 77.25 269 ASP A CA 1
ATOM 2121 C C . ASP A 1 269 ? 4.505 -5.967 4.019 1.00 77.25 269 ASP A C 1
ATOM 2123 O O . ASP A 1 269 ? 4.685 -5.261 5.019 1.00 77.25 269 ASP A O 1
ATOM 2127 N N . PHE A 1 270 ? 3.393 -6.670 3.833 1.00 69.06 270 PHE A N 1
ATOM 2128 C CA . PHE A 1 270 ? 2.341 -6.839 4.826 1.00 69.06 270 PHE A CA 1
ATOM 2129 C C . PHE A 1 270 ? 2.254 -8.327 5.174 1.00 69.06 270 PHE A C 1
ATOM 2131 O O . PHE A 1 270 ? 1.587 -9.085 4.465 1.00 69.06 270 PHE A O 1
ATOM 2138 N N . PRO A 1 271 ? 2.900 -8.767 6.268 1.00 59.69 271 PRO A N 1
ATOM 2139 C CA . PRO A 1 271 ? 2.792 -10.145 6.715 1.00 59.69 271 PRO A CA 1
ATOM 2140 C C . PRO A 1 271 ? 1.338 -10.494 6.989 1.00 59.69 271 PRO A C 1
ATOM 2142 O O . PRO A 1 271 ? 0.598 -9.676 7.533 1.00 59.69 271 PRO A O 1
ATOM 2145 N N . LYS A 1 272 ? 0.964 -11.754 6.757 1.00 56.84 272 LYS A N 1
ATOM 2146 C CA . LYS A 1 272 ? -0.376 -12.270 7.079 1.00 56.84 272 LYS A CA 1
ATOM 2147 C C . LYS A 1 272 ? -0.818 -11.954 8.518 1.00 56.84 272 LYS A C 1
ATOM 2149 O O . LYS A 1 272 ? -1.980 -11.653 8.744 1.00 56.84 272 LYS A O 1
ATOM 2154 N N . ALA A 1 273 ? 0.115 -11.960 9.475 1.00 54.16 273 ALA A N 1
ATOM 2155 C CA . ALA A 1 273 ? -0.137 -11.639 10.886 1.00 54.16 273 ALA A CA 1
ATOM 2156 C C . ALA A 1 273 ? -0.437 -10.148 11.172 1.00 54.16 273 ALA A C 1
ATOM 2158 O O . ALA A 1 273 ? -0.734 -9.788 12.306 1.00 54.16 273 ALA A O 1
ATOM 2159 N N . CYS A 1 274 ? -0.292 -9.267 10.182 1.00 51.69 274 CYS A N 1
ATOM 2160 C CA . CYS A 1 274 ? -0.710 -7.860 10.238 1.00 51.69 274 CYS A CA 1
ATOM 2161 C C . CYS A 1 274 ? -2.057 -7.630 9.533 1.00 51.69 274 CYS A C 1
ATOM 2163 O O . CYS A 1 274 ? -2.460 -6.481 9.343 1.00 51.69 274 CYS A O 1
ATOM 2165 N N . GLY A 1 275 ? -2.728 -8.719 9.142 1.00 51.06 275 GLY A N 1
ATOM 2166 C CA . GLY A 1 275 ? -3.910 -8.718 8.298 1.00 51.06 275 GLY A CA 1
ATOM 2167 C C . GLY A 1 275 ? -3.578 -8.433 6.833 1.00 51.06 275 GLY A C 1
ATOM 2168 O O . GLY A 1 275 ? -2.593 -7.771 6.494 1.00 51.06 275 GLY A O 1
ATOM 2169 N N . THR A 1 276 ? -4.434 -8.906 5.928 1.00 48.22 276 THR A N 1
ATOM 2170 C CA . THR A 1 276 ? -4.468 -8.363 4.569 1.00 48.22 276 THR A CA 1
ATOM 2171 C C . THR A 1 276 ? -4.834 -6.880 4.635 1.00 48.22 276 THR A C 1
ATOM 2173 O O . THR A 1 276 ? -5.625 -6.472 5.493 1.00 48.22 276 THR A O 1
ATOM 2176 N N . PRO A 1 277 ? -4.293 -6.037 3.744 1.00 45.12 277 PRO A N 1
ATOM 2177 C CA . PRO A 1 277 ? -4.721 -4.655 3.634 1.00 45.12 277 PRO A CA 1
ATOM 2178 C C . PRO A 1 277 ? -6.186 -4.583 3.157 1.00 45.12 277 PRO A C 1
ATOM 2180 O O . PRO A 1 277 ? -6.456 -4.383 1.979 1.00 45.12 277 PRO A O 1
ATOM 2183 N N . GLU A 1 278 ? -7.147 -4.752 4.071 1.00 39.84 278 GLU A N 1
ATOM 2184 C CA . GLU A 1 278 ? -8.567 -4.451 3.856 1.00 39.84 278 GLU A CA 1
ATOM 2185 C C . GLU A 1 278 ? -8.750 -2.938 3.860 1.00 39.84 278 GLU A C 1
ATOM 2187 O O . GLU A 1 278 ? -9.083 -2.340 4.884 1.00 39.84 278 GLU A O 1
ATOM 2192 N N . ILE A 1 279 ? -8.413 -2.274 2.759 1.00 41.62 279 ILE A N 1
ATOM 2193 C CA . ILE A 1 279 ? -8.576 -0.825 2.661 1.00 41.62 279 ILE A CA 1
ATOM 2194 C C . ILE A 1 279 ? -9.960 -0.530 2.077 1.00 41.62 279 ILE A C 1
ATOM 2196 O O . ILE A 1 279 ? -10.344 -1.210 1.122 1.00 41.62 279 ILE A O 1
ATOM 2200 N N . PRO A 1 280 ? -10.721 0.442 2.625 1.00 33.47 280 PRO A N 1
ATOM 2201 C CA . PRO A 1 280 ? -12.016 0.802 2.074 1.00 33.47 280 PRO A CA 1
ATOM 2202 C C . PRO A 1 280 ? -11.832 1.190 0.610 1.00 33.47 280 PRO A C 1
ATOM 2204 O O . PRO A 1 280 ? -11.163 2.179 0.299 1.00 33.47 280 PRO A O 1
ATOM 2207 N N . LEU A 1 281 ? -12.399 0.378 -0.280 1.00 30.05 281 LEU A N 1
ATOM 2208 C CA . LEU A 1 281 ? -12.700 0.789 -1.640 1.00 30.05 281 LEU A CA 1
ATOM 2209 C C . LEU A 1 281 ? -13.579 2.040 -1.498 1.00 30.05 281 LEU A C 1
ATOM 2211 O O . LEU A 1 281 ? -14.621 1.979 -0.849 1.00 30.05 281 LEU A O 1
ATOM 2215 N N . ASP A 1 282 ? -13.110 3.165 -2.028 1.00 32.62 282 ASP A N 1
ATOM 2216 C CA . ASP A 1 282 ? -13.765 4.479 -2.010 1.00 32.62 282 ASP A CA 1
ATOM 2217 C C . ASP A 1 282 ? -13.666 5.273 -0.694 1.00 32.62 282 ASP A C 1
ATOM 2219 O O . ASP A 1 282 ? -14.626 5.429 0.058 1.00 32.62 282 ASP A O 1
ATOM 2223 N N . SER A 1 283 ? -12.520 5.921 -0.471 1.00 33.09 283 SER A N 1
ATOM 2224 C CA . SER A 1 283 ? -12.522 7.195 0.253 1.00 33.09 283 SER A CA 1
ATOM 2225 C C . SER A 1 283 ? -12.280 8.302 -0.773 1.00 33.09 283 SER A C 1
ATOM 2227 O O . SER A 1 283 ? -11.127 8.509 -1.157 1.00 33.09 283 SER A O 1
ATOM 2229 N N . PRO A 1 284 ? -13.327 8.986 -1.278 1.00 32.03 284 PRO A N 1
ATOM 2230 C CA . PRO A 1 284 ? -13.136 10.049 -2.252 1.00 32.03 284 PRO A CA 1
ATOM 2231 C C . PRO A 1 284 ? -12.185 11.105 -1.688 1.00 32.03 284 PRO A C 1
ATOM 2233 O O . PRO A 1 284 ? -12.338 11.589 -0.561 1.00 32.03 284 PRO A O 1
ATOM 2236 N N . ALA A 1 285 ? -11.173 11.424 -2.491 1.00 36.47 285 ALA A N 1
ATOM 2237 C CA . ALA A 1 285 ? -10.383 12.622 -2.312 1.00 36.47 285 ALA A CA 1
ATOM 2238 C C . ALA A 1 285 ? -11.321 13.835 -2.420 1.00 36.47 285 ALA A C 1
ATOM 2240 O O . ALA A 1 285 ? -12.224 13.854 -3.251 1.00 36.47 285 ALA A O 1
ATOM 2241 N N . ASP A 1 286 ? -11.071 14.819 -1.562 1.00 35.22 286 ASP A N 1
ATOM 2242 C CA . ASP A 1 286 ? -11.728 16.126 -1.465 1.00 35.22 286 ASP A CA 1
ATOM 2243 C C . ASP A 1 286 ? -12.914 16.229 -0.496 1.00 35.22 286 ASP A C 1
ATOM 2245 O O . ASP A 1 286 ? -14.069 15.964 -0.803 1.00 35.22 286 ASP A O 1
ATOM 2249 N N . GLY A 1 287 ? -12.613 16.767 0.690 1.00 35.53 287 GLY A N 1
ATOM 2250 C CA . GLY A 1 287 ? -13.310 17.958 1.193 1.00 35.53 287 GLY A CA 1
ATOM 2251 C C . GLY A 1 287 ? -14.789 17.865 1.584 1.00 35.53 287 GLY A C 1
ATOM 2252 O O . GLY A 1 287 ? -15.322 18.869 2.044 1.00 35.53 287 GLY A O 1
ATOM 2253 N N . VAL A 1 288 ? -15.444 16.711 1.474 1.00 30.77 288 VAL A N 1
ATOM 2254 C CA . VAL A 1 288 ? -16.858 16.519 1.841 1.00 30.77 288 VAL A CA 1
ATOM 2255 C C . VAL A 1 288 ? -16.965 15.493 2.970 1.00 30.77 288 VAL A C 1
ATOM 2257 O O . VAL A 1 288 ? -17.626 14.469 2.859 1.00 30.77 288 VAL A O 1
ATOM 2260 N N . PHE A 1 289 ? -16.304 15.759 4.098 1.00 35.56 289 PHE A N 1
ATOM 2261 C CA . PHE A 1 289 ? -16.504 14.948 5.308 1.00 35.56 289 PHE A CA 1
ATOM 2262 C C . PHE A 1 289 ? -17.746 15.349 6.119 1.00 35.56 289 PHE A C 1
ATOM 2264 O O . PHE A 1 289 ? -18.041 14.707 7.123 1.00 35.56 289 PHE A O 1
ATOM 2271 N N . ASP A 1 290 ? -18.504 16.355 5.670 1.00 33.12 290 ASP A N 1
ATOM 2272 C CA . ASP A 1 290 ? -19.683 16.843 6.394 1.00 33.12 290 ASP A CA 1
ATOM 2273 C C . ASP A 1 290 ? -21.030 16.314 5.870 1.00 33.12 290 ASP A C 1
ATOM 2275 O O . ASP A 1 290 ? -22.054 16.629 6.468 1.00 33.12 290 ASP A O 1
ATOM 2279 N N . THR A 1 291 ? -21.090 15.498 4.804 1.00 34.28 291 THR A N 1
ATOM 2280 C CA . THR A 1 291 ? -22.403 15.057 4.260 1.00 34.28 291 THR A CA 1
ATOM 2281 C C . THR A 1 291 ? -22.548 13.605 3.783 1.00 34.28 291 THR A C 1
ATOM 2283 O O . THR A 1 291 ? -23.651 13.239 3.402 1.00 34.28 291 THR A O 1
ATOM 2286 N N . LEU A 1 292 ? -21.533 12.733 3.862 1.00 36.75 292 LEU A N 1
ATOM 2287 C CA . LEU A 1 292 ? -21.669 11.317 3.439 1.00 36.75 292 LEU A CA 1
ATOM 2288 C C . LEU A 1 292 ? -21.127 10.304 4.466 1.00 36.75 292 LEU A C 1
ATOM 2290 O O . LEU A 1 292 ? -20.555 9.274 4.129 1.00 36.75 292 LEU A O 1
ATOM 2294 N N . LEU A 1 293 ? -21.351 10.593 5.748 1.00 43.25 293 LEU A N 1
ATOM 2295 C CA . LEU A 1 293 ? -21.255 9.639 6.860 1.00 43.25 293 LEU A CA 1
ATOM 2296 C C . LEU A 1 293 ? -22.658 9.184 7.296 1.00 43.25 293 LEU A C 1
ATOM 2298 O O . LEU A 1 293 ? -22.900 8.979 8.486 1.00 43.25 293 LEU A O 1
ATOM 2302 N N . GLU A 1 294 ? -23.602 9.072 6.363 1.00 51.00 294 GLU A N 1
ATOM 2303 C CA . GLU A 1 294 ? -24.900 8.485 6.680 1.00 51.00 294 GLU A CA 1
ATOM 2304 C C . GLU A 1 294 ? -24.725 6.976 6.820 1.00 51.00 294 GLU A C 1
ATOM 2306 O O . GLU A 1 294 ? -24.286 6.281 5.903 1.00 51.00 294 GLU A O 1
ATOM 2311 N N . THR A 1 295 ? -25.030 6.483 8.017 1.00 57.75 295 THR A N 1
ATOM 2312 C CA . THR A 1 295 ? -25.333 5.078 8.257 1.00 57.75 295 THR A CA 1
ATOM 2313 C C . THR A 1 295 ? -26.291 4.605 7.159 1.00 57.75 295 THR A C 1
ATOM 2315 O O . THR A 1 295 ? -27.222 5.352 6.841 1.00 57.75 295 THR A O 1
ATOM 2318 N N . PRO A 1 296 ? -26.087 3.425 6.549 1.00 63.19 296 PRO A N 1
ATOM 2319 C CA . PRO A 1 296 ? -27.016 2.908 5.551 1.00 63.19 296 PRO A CA 1
ATOM 2320 C C . PRO A 1 296 ? -28.458 3.007 6.067 1.00 63.19 296 PRO A C 1
ATOM 2322 O O . PRO A 1 296 ? -28.766 2.528 7.155 1.00 63.19 296 PRO A O 1
ATOM 2325 N N . LEU A 1 297 ? -29.334 3.662 5.292 1.00 70.75 297 LEU A N 1
ATOM 2326 C CA . LEU A 1 297 ? -30.744 3.870 5.659 1.00 70.75 297 LEU A CA 1
ATOM 2327 C C . LEU A 1 297 ? -31.514 2.549 5.790 1.00 70.75 297 LEU A C 1
ATOM 2329 O O . LEU A 1 297 ? -32.566 2.510 6.424 1.00 70.75 297 LEU A O 1
ATOM 2333 N N . VAL A 1 298 ? -31.001 1.492 5.157 1.00 83.25 298 VAL A N 1
ATOM 2334 C CA . VAL A 1 298 ? -31.574 0.150 5.150 1.00 83.25 298 VAL A CA 1
ATOM 2335 C C . VAL A 1 298 ? -30.466 -0.848 5.450 1.00 83.25 298 VAL A C 1
ATOM 2337 O O . VAL A 1 298 ? -29.473 -0.922 4.722 1.00 83.25 298 VAL A O 1
ATOM 2340 N N . THR A 1 299 ? -30.654 -1.612 6.519 1.00 90.88 299 THR A N 1
ATOM 2341 C CA . THR A 1 299 ? -29.751 -2.671 6.968 1.00 90.88 299 THR A CA 1
ATOM 2342 C C . THR A 1 299 ? -30.572 -3.830 7.492 1.00 90.88 299 THR A C 1
ATOM 2344 O O . THR A 1 299 ? -31.626 -3.601 8.081 1.00 90.88 299 THR A O 1
ATOM 2347 N N . CYS A 1 300 ? -30.071 -5.047 7.329 1.00 91.31 300 CYS A N 1
ATOM 2348 C CA . CYS A 1 300 ? -30.577 -6.185 8.075 1.00 91.31 300 CYS A CA 1
ATOM 2349 C C . CYS A 1 300 ? -29.910 -6.250 9.449 1.00 91.31 300 CYS A C 1
ATOM 2351 O O . CYS A 1 300 ? -28.739 -5.887 9.600 1.00 91.31 300 CYS A O 1
ATOM 2353 N N . ASP A 1 301 ? -30.667 -6.707 10.443 1.00 90.94 301 ASP A N 1
ATOM 2354 C CA . ASP A 1 301 ? -30.154 -6.877 11.797 1.00 90.94 301 ASP A CA 1
ATOM 2355 C C . ASP A 1 301 ? -29.045 -7.932 11.811 1.00 90.94 301 ASP A C 1
ATOM 2357 O O . ASP A 1 301 ? -29.175 -9.009 11.221 1.00 90.94 301 ASP A O 1
ATOM 2361 N N . MET A 1 302 ? -27.953 -7.600 12.494 1.00 87.12 302 MET A N 1
ATOM 2362 C CA . MET A 1 302 ? -26.818 -8.485 12.728 1.00 87.12 302 MET A CA 1
ATOM 2363 C C . MET A 1 302 ? -26.734 -8.833 14.223 1.00 87.12 302 MET A C 1
ATOM 2365 O O . MET A 1 302 ? -27.156 -8.032 15.063 1.00 87.12 302 MET A O 1
ATOM 2369 N N . PRO A 1 303 ? -26.166 -9.995 14.586 1.00 78.62 303 PRO A N 1
ATOM 2370 C CA . PRO A 1 303 ? -25.903 -10.369 15.968 1.00 78.62 303 PRO A CA 1
ATOM 2371 C C . PRO A 1 303 ? -25.075 -9.291 16.671 1.00 78.62 303 PRO A C 1
ATOM 2373 O O . PRO A 1 303 ? -24.006 -8.913 16.204 1.00 78.62 303 PRO A O 1
ATOM 2376 N N . THR A 1 304 ? -25.543 -8.817 17.826 1.00 59.97 304 THR A N 1
ATOM 2377 C CA . THR A 1 304 ? -24.901 -7.728 18.591 1.00 59.97 304 THR A CA 1
ATOM 2378 C C . THR A 1 304 ? -23.736 -8.194 19.468 1.00 59.97 304 THR A C 1
ATOM 2380 O O . THR A 1 304 ? -23.261 -7.446 20.323 1.00 59.97 304 THR A O 1
ATOM 2383 N N . ASN A 1 305 ? -23.332 -9.463 19.362 1.00 57.81 305 ASN A N 1
ATOM 2384 C CA . ASN A 1 305 ? -22.311 -10.033 20.231 1.00 57.81 305 ASN A CA 1
ATOM 2385 C C . ASN A 1 305 ? -20.917 -9.825 19.620 1.00 57.81 305 ASN A C 1
ATOM 2387 O O . ASN A 1 305 ? -20.294 -10.747 19.103 1.00 57.81 305 ASN A O 1
ATOM 2391 N N . ASP A 1 306 ? -20.424 -8.590 19.706 1.00 55.78 306 ASP A N 1
ATOM 2392 C CA . ASP A 1 306 ? -19.151 -8.137 19.118 1.00 55.78 306 ASP A CA 1
ATOM 2393 C C . ASP A 1 306 ? -17.897 -8.773 19.756 1.00 55.78 306 ASP A C 1
ATOM 2395 O O . ASP A 1 306 ? -16.765 -8.447 19.396 1.00 55.78 306 ASP A O 1
ATOM 2399 N N . THR A 1 307 ? -18.059 -9.665 20.738 1.00 47.47 307 THR A N 1
ATOM 2400 C CA . THR A 1 307 ? -16.945 -10.209 21.530 1.00 47.47 307 THR A CA 1
ATOM 2401 C C . THR A 1 307 ? -16.027 -11.154 20.750 1.00 47.47 307 THR A C 1
ATOM 2403 O O . THR A 1 307 ? -14.893 -11.365 21.182 1.00 47.47 307 THR A O 1
ATOM 2406 N N . HIS A 1 308 ? -16.456 -11.661 19.589 1.00 54.78 308 HIS A N 1
ATOM 2407 C CA . HIS A 1 308 ? -15.699 -12.629 18.786 1.00 54.78 308 HIS A CA 1
ATOM 2408 C C . HIS A 1 308 ? -15.742 -12.335 17.278 1.00 54.78 308 HIS A C 1
ATOM 2410 O O . HIS A 1 308 ? -15.936 -13.235 16.463 1.00 54.78 308 HIS A O 1
ATOM 2416 N N . LEU A 1 309 ? -15.547 -11.070 16.894 1.00 55.66 309 LEU A N 1
ATOM 2417 C CA . LEU A 1 309 ? -15.424 -10.686 15.487 1.00 55.66 309 LEU A CA 1
ATOM 2418 C C . LEU A 1 309 ? -14.032 -11.046 14.933 1.00 55.66 309 LEU A C 1
ATOM 2420 O O . LEU A 1 309 ? -13.011 -10.574 15.441 1.00 55.66 309 LEU A O 1
ATOM 2424 N N . LYS A 1 310 ? -13.984 -11.823 13.847 1.00 64.12 310 LYS A N 1
ATOM 2425 C CA . LYS A 1 310 ? -12.793 -11.987 12.996 1.00 64.12 310 LYS A CA 1
ATOM 2426 C C . LYS A 1 310 ? -13.158 -11.614 11.561 1.00 64.12 310 LYS A C 1
ATOM 2428 O O . LYS A 1 310 ? -13.777 -12.404 10.851 1.00 64.12 310 LYS A O 1
ATOM 2433 N N . GLY A 1 311 ? -12.804 -10.397 11.148 1.00 72.81 311 GLY A N 1
ATOM 2434 C CA . GLY A 1 311 ? -13.227 -9.846 9.857 1.00 72.81 311 GLY A CA 1
ATOM 2435 C C . GLY A 1 311 ? -14.752 -9.744 9.777 1.00 72.81 311 GLY A C 1
ATOM 2436 O O . GLY A 1 311 ? -15.381 -9.130 10.634 1.00 72.81 311 GLY A O 1
ATOM 2437 N N . ASN A 1 312 ? -15.348 -10.397 8.7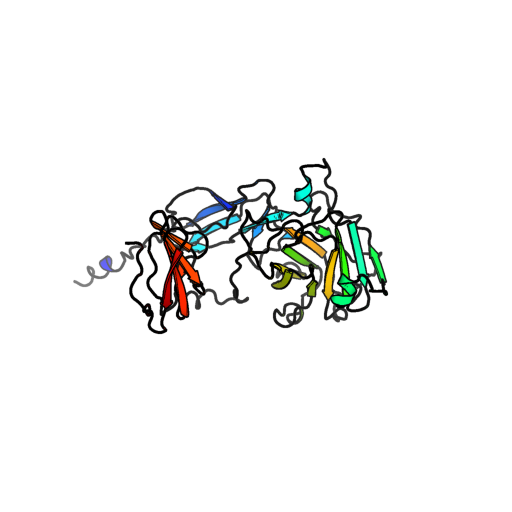83 1.00 73.44 312 ASN A N 1
ATOM 2438 C CA . ASN A 1 312 ? -16.796 -10.478 8.570 1.00 73.44 312 ASN A CA 1
ATOM 2439 C C . ASN A 1 312 ? -17.462 -11.705 9.224 1.00 73.44 312 ASN A C 1
ATOM 2441 O O . ASN A 1 312 ? -18.588 -12.039 8.858 1.00 73.44 312 ASN A O 1
ATOM 2445 N N . THR A 1 313 ? -16.768 -12.403 10.128 1.00 80.56 313 THR A N 1
ATOM 2446 C CA . THR A 1 313 ? -17.254 -13.633 10.768 1.00 80.56 313 THR A CA 1
ATOM 2447 C C . THR A 1 313 ? -17.461 -13.437 12.268 1.00 80.56 313 THR A C 1
ATOM 2449 O O . THR A 1 313 ? -16.598 -12.873 12.946 1.00 80.56 313 THR A O 1
ATOM 2452 N N . PHE A 1 314 ? -18.592 -13.925 12.779 1.00 85.19 314 PHE A N 1
ATOM 2453 C CA . PHE A 1 314 ? -18.975 -13.899 14.189 1.00 85.19 314 PHE A CA 1
ATOM 2454 C C . PHE A 1 314 ? -19.110 -15.326 14.710 1.00 85.19 314 PHE A C 1
ATOM 2456 O O . PHE A 1 314 ? -19.728 -16.167 14.062 1.00 85.19 314 PHE A O 1
ATOM 2463 N N . GLU A 1 315 ? -18.581 -15.577 15.901 1.00 86.19 315 GLU A N 1
ATOM 2464 C CA . GLU A 1 315 ? -18.865 -16.789 16.671 1.00 86.19 315 GLU A CA 1
ATOM 2465 C C . GLU A 1 315 ? -20.052 -16.504 17.603 1.00 86.19 315 GLU A C 1
ATOM 2467 O O . GLU A 1 315 ? -19.949 -15.672 18.508 1.00 86.19 315 GLU A O 1
ATOM 2472 N N . LEU A 1 316 ? -21.201 -17.137 17.347 1.00 86.06 316 LEU A N 1
ATOM 2473 C CA . LEU A 1 316 ? -22.425 -16.933 18.135 1.00 86.06 316 LEU A CA 1
ATOM 2474 C C . LEU A 1 316 ? -22.397 -17.765 19.419 1.00 86.06 316 LEU A C 1
ATOM 2476 O O . LEU A 1 316 ? -22.790 -17.298 20.491 1.00 86.06 316 LEU A O 1
ATOM 2480 N N . SER A 1 317 ? -21.900 -18.992 19.299 1.00 87.44 317 SER A N 1
ATOM 2481 C CA . SER A 1 317 ? -21.685 -19.951 20.375 1.00 87.44 317 SER A CA 1
ATOM 2482 C C . SER A 1 317 ? -20.542 -20.903 19.973 1.00 87.44 317 SER A C 1
ATOM 2484 O O . SER A 1 317 ? -20.142 -20.901 18.808 1.00 87.44 317 SER A O 1
ATOM 2486 N N . PRO A 1 318 ? -19.948 -21.689 20.893 1.00 88.56 318 PRO A N 1
ATOM 2487 C CA . PRO A 1 318 ? -18.870 -22.610 20.535 1.00 88.56 318 PRO A CA 1
ATOM 2488 C C . PRO A 1 318 ? -19.301 -23.583 19.430 1.00 88.56 318 PRO A C 1
ATOM 2490 O O . PRO A 1 318 ? -20.222 -24.370 19.633 1.00 88.56 318 PRO A O 1
ATOM 2493 N N . GLY A 1 319 ? -18.617 -23.528 18.284 1.00 87.38 319 GLY A N 1
ATOM 2494 C CA . GLY A 1 319 ? -18.949 -24.325 17.096 1.00 87.38 319 GLY A CA 1
ATOM 2495 C C . GLY A 1 319 ? -19.995 -23.685 16.178 1.00 87.38 319 GLY A C 1
ATOM 2496 O O . GLY A 1 319 ? -20.211 -24.176 15.082 1.00 87.38 319 GLY A O 1
ATOM 2497 N N . GLU A 1 320 ? -20.612 -22.566 16.544 1.00 92.38 320 GLU A N 1
ATOM 2498 C CA . GLU A 1 320 ? -21.584 -21.864 15.707 1.00 92.38 320 GLU A CA 1
ATOM 2499 C C . GLU A 1 320 ? -21.009 -20.546 15.201 1.00 92.38 320 GLU A C 1
ATOM 2501 O O . GLU A 1 320 ? -20.689 -19.641 15.979 1.00 92.38 320 GLU A O 1
ATOM 2506 N N . THR A 1 321 ? -20.902 -20.417 13.880 1.00 90.69 321 THR A N 1
ATOM 2507 C CA . THR A 1 321 ? -20.345 -19.222 13.245 1.00 90.69 321 THR A CA 1
ATOM 2508 C C . THR A 1 321 ? -21.231 -18.704 12.125 1.00 90.69 321 THR A C 1
ATOM 2510 O O . THR A 1 321 ? -21.878 -19.469 11.411 1.00 90.69 321 THR A O 1
ATOM 2513 N N . VAL A 1 322 ? -21.230 -17.384 11.954 1.00 91.06 322 VAL A N 1
ATOM 2514 C CA . VAL A 1 322 ? -21.885 -16.703 10.836 1.00 91.06 322 VAL A CA 1
ATOM 2515 C C . VAL A 1 322 ? -20.895 -15.804 10.117 1.00 91.06 322 VAL A C 1
ATOM 2517 O O . VAL A 1 322 ? -20.205 -15.006 10.750 1.00 91.06 322 VAL A O 1
ATOM 2520 N N . SER A 1 323 ? -20.832 -15.909 8.794 1.00 88.62 323 SER A N 1
ATOM 2521 C CA . SER A 1 323 ? -19.965 -15.088 7.942 1.00 88.62 323 SER A CA 1
ATOM 2522 C C . SER A 1 323 ? -20.797 -14.247 6.982 1.00 88.62 323 SER A C 1
ATOM 2524 O O . SER A 1 323 ? -21.720 -14.759 6.354 1.00 88.62 323 SER A O 1
ATOM 2526 N N . TYR A 1 324 ? -20.449 -12.969 6.825 1.00 85.81 324 TYR A N 1
ATOM 2527 C CA . TYR A 1 324 ? -21.216 -12.025 6.009 1.00 85.81 324 TYR A CA 1
ATOM 2528 C C . TYR A 1 324 ? -20.478 -11.617 4.734 1.00 85.81 324 TYR A C 1
ATOM 2530 O O . TYR A 1 324 ? -19.523 -10.838 4.757 1.00 85.81 324 TYR A O 1
ATOM 2538 N N . VAL A 1 325 ? -20.948 -12.095 3.589 1.00 76.88 325 VAL A N 1
ATOM 2539 C CA . VAL A 1 325 ? -20.440 -11.721 2.264 1.00 76.88 325 VAL A CA 1
ATOM 2540 C C . VAL A 1 325 ? -21.165 -10.467 1.779 1.00 76.88 325 VAL A C 1
ATOM 2542 O O . VAL A 1 325 ? -22.383 -10.373 1.897 1.00 76.88 325 VAL A O 1
ATOM 2545 N N . ASN A 1 326 ? -20.432 -9.508 1.207 1.00 66.88 326 ASN A N 1
ATOM 2546 C CA . ASN A 1 326 ? -20.936 -8.200 0.747 1.00 66.88 326 ASN A CA 1
ATOM 2547 C C . ASN A 1 326 ? -21.456 -7.254 1.846 1.00 66.88 326 ASN A C 1
ATOM 2549 O O . ASN A 1 326 ? -21.991 -6.190 1.521 1.00 66.88 326 ASN A O 1
ATOM 2553 N N . ALA A 1 327 ? -21.263 -7.590 3.123 1.00 78.38 327 ALA A N 1
ATOM 2554 C CA . ALA A 1 327 ? -21.462 -6.630 4.201 1.00 78.38 327 ALA A CA 1
ATOM 2555 C C . ALA A 1 327 ? -20.463 -5.472 4.078 1.00 78.38 327 ALA A C 1
ATOM 2557 O O . ALA A 1 327 ? -19.368 -5.615 3.527 1.00 78.38 327 ALA A O 1
ATOM 2558 N N . LYS A 1 328 ? -20.852 -4.300 4.579 1.00 72.81 328 LYS A N 1
ATOM 2559 C CA . LYS A 1 328 ? -20.066 -3.073 4.446 1.00 72.81 328 LYS A CA 1
ATOM 2560 C C . LYS A 1 328 ? -19.796 -2.451 5.797 1.00 72.81 328 LYS A C 1
ATOM 2562 O O . LYS A 1 328 ? -20.695 -2.310 6.621 1.00 72.81 328 LYS A O 1
ATOM 2567 N N . TYR A 1 329 ? -18.561 -2.014 5.991 1.00 66.31 329 TYR A N 1
ATOM 2568 C CA . TYR A 1 329 ? -18.209 -1.214 7.150 1.00 66.31 329 TYR A CA 1
ATOM 2569 C C . TYR A 1 329 ? -18.631 0.236 6.933 1.00 66.31 329 TYR A C 1
ATOM 2571 O O . TYR A 1 329 ? -18.164 0.898 6.008 1.00 66.31 329 TYR A O 1
ATOM 2579 N N . TYR A 1 330 ? -19.461 0.750 7.837 1.00 59.75 330 TYR A N 1
ATOM 2580 C CA . TYR A 1 330 ? -19.730 2.179 7.962 1.00 59.75 330 TYR A CA 1
ATOM 2581 C C . TYR A 1 330 ? -19.394 2.600 9.382 1.00 59.75 330 TYR A C 1
ATOM 2583 O O . TYR A 1 330 ? -19.888 2.018 10.340 1.00 59.75 330 TYR A O 1
ATOM 2591 N N . GLN A 1 331 ? -18.535 3.608 9.542 1.00 58.41 331 GLN A N 1
ATOM 2592 C CA . GLN A 1 331 ? -18.126 4.076 10.874 1.00 58.41 331 GLN A CA 1
ATOM 2593 C C . GLN A 1 331 ? -17.653 2.939 11.804 1.00 58.41 331 GLN A C 1
ATOM 2595 O O . GLN A 1 331 ? -17.897 2.996 13.002 1.00 58.41 331 GLN A O 1
ATOM 2600 N N . GLN A 1 332 ? -16.956 1.931 11.257 1.00 54.94 332 GLN A N 1
ATOM 2601 C CA . GLN A 1 332 ? -16.398 0.786 12.004 1.00 54.94 332 GLN A CA 1
ATOM 2602 C C . GLN A 1 332 ? -17.436 -0.221 12.524 1.00 54.94 332 GLN A C 1
ATOM 2604 O O . GLN A 1 332 ? -17.061 -1.218 13.129 1.00 54.94 332 GLN A O 1
ATOM 2609 N N . THR A 1 333 ? -18.717 -0.016 12.226 1.00 64.88 333 THR A N 1
ATOM 2610 C CA . THR A 1 333 ? -19.758 -1.025 12.405 1.00 64.88 333 THR A CA 1
ATOM 2611 C C . THR A 1 333 ? -19.938 -1.754 11.081 1.00 64.88 333 THR A C 1
ATOM 2613 O O . THR A 1 333 ? -20.086 -1.123 10.029 1.00 64.88 333 THR A O 1
ATOM 2616 N N . LEU A 1 334 ? -19.866 -3.083 11.119 1.00 74.31 334 LEU A N 1
ATOM 2617 C CA . LEU A 1 334 ? -20.227 -3.906 9.975 1.00 74.31 334 LEU A CA 1
ATOM 2618 C C . LEU A 1 334 ? -21.749 -3.878 9.847 1.00 74.31 334 LEU A C 1
ATOM 2620 O O . LEU A 1 334 ? -22.452 -4.156 10.812 1.00 74.31 334 LEU A O 1
ATOM 2624 N N . TYR A 1 335 ? -22.243 -3.514 8.671 1.00 84.06 335 TYR A N 1
ATOM 2625 C CA . TYR A 1 335 ? -23.664 -3.523 8.363 1.00 84.06 335 TYR A CA 1
ATOM 2626 C C . TYR A 1 335 ? -23.947 -4.536 7.264 1.00 84.06 335 TYR A C 1
ATOM 2628 O O . TYR A 1 335 ? -23.302 -4.527 6.207 1.00 84.06 335 TYR A O 1
ATOM 2636 N N . ALA A 1 336 ? -24.975 -5.349 7.482 1.00 90.06 336 ALA A N 1
ATOM 2637 C CA . ALA A 1 336 ? -25.599 -6.135 6.437 1.00 90.06 336 ALA A CA 1
ATOM 2638 C C . ALA A 1 336 ? -26.456 -5.198 5.576 1.00 90.06 336 ALA A C 1
ATOM 2640 O O . ALA A 1 336 ? -27.621 -4.936 5.865 1.00 90.06 336 ALA A O 1
ATOM 2641 N N . VAL A 1 337 ? -25.851 -4.631 4.534 1.00 89.12 337 VAL A N 1
ATOM 2642 C CA . VAL A 1 337 ? -26.557 -3.842 3.512 1.00 89.12 337 VAL A CA 1
ATOM 2643 C C . VAL A 1 337 ? -27.355 -4.759 2.576 1.00 89.12 337 VAL A C 1
ATOM 2645 O O . VAL A 1 337 ? -27.075 -5.961 2.535 1.00 89.12 337 VAL A O 1
ATOM 2648 N N . PRO A 1 338 ? -28.309 -4.242 1.780 1.00 88.50 338 PRO A N 1
ATOM 2649 C CA . PRO A 1 338 ? -29.012 -5.054 0.791 1.00 88.50 338 PRO A CA 1
ATOM 2650 C C . PRO A 1 338 ? -28.066 -5.909 -0.063 1.00 88.50 338 PRO A C 1
ATOM 2652 O O . PRO A 1 338 ? -27.019 -5.437 -0.511 1.00 88.50 338 PRO A O 1
ATOM 2655 N N . TYR A 1 339 ? -28.465 -7.161 -0.281 1.00 78.31 339 TYR A N 1
ATOM 2656 C CA . TYR A 1 339 ? -27.722 -8.242 -0.939 1.00 78.31 339 TYR A CA 1
ATOM 2657 C C . TYR A 1 339 ? -26.502 -8.783 -0.176 1.00 78.31 339 TYR A C 1
ATOM 2659 O O . TYR A 1 339 ? -25.731 -9.571 -0.731 1.00 78.31 339 TYR A O 1
ATOM 2667 N N . THR A 1 340 ? -26.333 -8.409 1.096 1.00 86.12 340 THR A N 1
ATOM 2668 C CA . THR A 1 340 ? -25.435 -9.132 2.009 1.00 86.12 340 THR A CA 1
ATOM 2669 C C . THR A 1 340 ? -25.917 -10.571 2.154 1.00 86.12 340 THR A C 1
ATOM 2671 O O . THR A 1 340 ? -27.109 -10.799 2.351 1.00 86.12 340 THR A O 1
ATOM 2674 N N . ILE A 1 341 ? -25.001 -11.532 2.068 1.00 82.50 341 ILE A N 1
ATOM 2675 C CA . ILE A 1 341 ? -25.282 -12.955 2.274 1.00 82.50 341 ILE A CA 1
ATOM 2676 C C . ILE A 1 341 ? -24.681 -13.359 3.611 1.00 82.50 341 ILE A C 1
ATOM 2678 O O . ILE A 1 341 ? -23.471 -13.255 3.796 1.00 82.50 341 ILE A O 1
ATOM 2682 N N . GLU A 1 342 ? -25.510 -13.834 4.525 1.00 93.12 342 GLU A N 1
ATOM 2683 C CA . GLU A 1 342 ? -25.051 -14.523 5.723 1.00 93.12 342 GLU A CA 1
ATOM 2684 C C . GLU A 1 342 ? -24.924 -16.016 5.422 1.00 93.12 342 GLU A C 1
ATOM 2686 O O . GLU A 1 342 ? -25.836 -16.623 4.856 1.00 93.12 342 GLU A O 1
ATOM 2691 N N . ILE A 1 343 ? -23.791 -16.601 5.796 1.00 89.25 343 ILE A N 1
ATOM 2692 C CA . ILE A 1 343 ? -23.511 -18.032 5.715 1.00 89.25 343 ILE A CA 1
ATOM 2693 C C . ILE A 1 343 ? -23.420 -18.553 7.145 1.00 89.25 343 ILE A C 1
ATOM 2695 O O . ILE A 1 343 ? -22.533 -18.135 7.888 1.00 89.25 343 ILE A O 1
ATOM 2699 N N . HIS A 1 344 ? -24.320 -19.462 7.517 1.00 93.00 344 HIS A N 1
ATOM 2700 C CA . HIS A 1 344 ? -24.390 -20.035 8.862 1.00 93.00 344 HIS A CA 1
ATOM 2701 C C . HIS A 1 344 ? -23.739 -21.412 8.887 1.00 93.00 344 HIS A C 1
ATOM 2703 O O . HIS A 1 344 ? -24.100 -22.294 8.101 1.00 93.00 344 HIS A O 1
ATOM 2709 N N . THR A 1 345 ? -22.799 -21.606 9.805 1.00 91.69 345 THR A N 1
ATOM 2710 C CA . THR A 1 345 ? -22.015 -22.836 9.937 1.00 91.69 345 THR A CA 1
ATOM 2711 C C . THR A 1 345 ? -22.116 -23.374 11.360 1.00 91.69 345 THR A C 1
ATOM 2713 O O . THR A 1 345 ? -21.976 -22.622 12.323 1.00 91.69 345 THR A O 1
ATOM 2716 N N . CYS A 1 346 ? -22.339 -24.682 11.472 1.00 94.81 346 CYS A N 1
ATOM 2717 C CA . CYS A 1 346 ? -22.357 -25.447 12.715 1.00 94.81 346 CYS A CA 1
ATOM 2718 C C . CYS A 1 346 ? -21.253 -26.505 12.670 1.00 94.81 346 CYS A C 1
ATOM 2720 O O . CYS A 1 346 ? -21.243 -27.357 11.773 1.00 94.81 346 CYS A O 1
ATOM 2722 N N . ASP A 1 347 ? -20.340 -26.438 13.629 1.00 90.44 347 ASP A N 1
ATOM 2723 C CA . ASP A 1 347 ? -19.043 -27.102 13.658 1.00 90.44 347 ASP A CA 1
ATOM 2724 C C . ASP A 1 347 ? -18.293 -26.871 12.335 1.00 90.44 347 ASP A C 1
ATOM 2726 O O . ASP A 1 347 ? -17.822 -25.768 12.070 1.00 90.44 347 ASP A O 1
ATOM 2730 N N . ASP A 1 348 ? -18.271 -27.879 11.463 1.00 84.75 348 ASP A N 1
ATOM 2731 C CA . ASP A 1 348 ? -17.615 -27.838 10.152 1.00 84.75 348 ASP A CA 1
ATOM 2732 C C . ASP A 1 348 ? -18.618 -27.957 8.985 1.00 84.75 348 ASP A C 1
ATOM 2734 O O . ASP A 1 348 ? -18.250 -28.290 7.856 1.00 84.75 348 ASP A O 1
ATOM 2738 N N . SER A 1 349 ? -19.914 -27.749 9.246 1.00 85.88 349 SER A N 1
ATOM 2739 C CA . SER A 1 349 ? -20.987 -27.943 8.267 1.00 85.88 349 SER A CA 1
ATOM 2740 C C . SER A 1 349 ? -21.812 -26.680 8.040 1.00 85.88 349 SER A C 1
ATOM 2742 O O . SER A 1 349 ? -22.298 -26.053 8.978 1.00 85.88 349 SER A O 1
ATOM 2744 N N . VAL A 1 350 ? -21.995 -26.313 6.770 1.00 91.62 350 VAL A N 1
ATOM 2745 C CA . VAL A 1 350 ? -22.866 -25.195 6.387 1.00 91.62 350 VAL A CA 1
ATOM 2746 C C . VAL A 1 350 ? -24.317 -25.618 6.594 1.00 91.62 350 VAL A C 1
ATOM 2748 O O . VAL A 1 350 ? -24.803 -26.533 5.927 1.00 91.62 350 VAL A O 1
ATOM 2751 N N . LEU A 1 351 ? -25.000 -24.944 7.516 1.00 92.56 351 LEU A N 1
ATOM 2752 C CA . LEU A 1 351 ? -26.409 -25.174 7.827 1.00 92.56 351 LEU A CA 1
ATOM 2753 C C . LEU A 1 351 ? -27.314 -24.544 6.761 1.00 92.56 351 LEU A C 1
ATOM 2755 O O . LEU A 1 351 ? -28.324 -25.127 6.368 1.00 92.56 351 LEU A O 1
ATOM 2759 N N . GLY A 1 352 ? -26.934 -23.362 6.277 1.00 91.25 352 GLY A N 1
ATOM 2760 C CA . GLY A 1 352 ? -27.679 -22.627 5.267 1.00 91.25 352 GLY A CA 1
ATOM 2761 C C . GLY A 1 352 ? -27.154 -21.211 5.072 1.00 91.25 352 GLY A C 1
ATOM 2762 O O . GLY A 1 352 ? -26.128 -20.818 5.630 1.00 91.25 352 GLY A O 1
ATOM 2763 N N . ASN A 1 353 ? -27.872 -20.447 4.258 1.00 91.06 353 ASN A N 1
ATOM 2764 C CA . ASN A 1 353 ? -27.574 -19.052 3.990 1.00 91.06 353 ASN A CA 1
ATOM 2765 C C . ASN A 1 353 ? -28.864 -18.234 3.933 1.00 91.06 353 ASN A C 1
ATOM 2767 O O . ASN A 1 353 ? -29.906 -18.750 3.527 1.00 91.06 353 ASN A O 1
ATOM 2771 N N . ARG A 1 354 ? -28.754 -16.950 4.269 1.00 95.19 354 ARG A N 1
ATOM 2772 C CA . ARG A 1 354 ? -29.825 -15.962 4.113 1.00 95.19 354 ARG A CA 1
ATOM 2773 C C . ARG A 1 354 ? -29.296 -14.701 3.448 1.00 95.19 354 ARG A C 1
ATOM 2775 O O . ARG A 1 354 ? -28.114 -14.380 3.555 1.00 95.19 354 ARG A O 1
ATOM 2782 N N . VAL A 1 355 ? -30.152 -14.005 2.714 1.00 91.00 355 VAL A N 1
ATOM 2783 C CA . VAL A 1 355 ? -29.815 -12.815 1.931 1.00 91.00 355 VAL A CA 1
ATOM 2784 C C . VAL A 1 355 ? -30.605 -11.622 2.443 1.00 91.00 355 VAL A C 1
ATOM 2786 O O . VAL A 1 355 ? -31.832 -11.663 2.538 1.00 91.00 355 VAL A O 1
ATOM 2789 N N . CYS A 1 356 ? -29.896 -10.538 2.744 1.00 91.4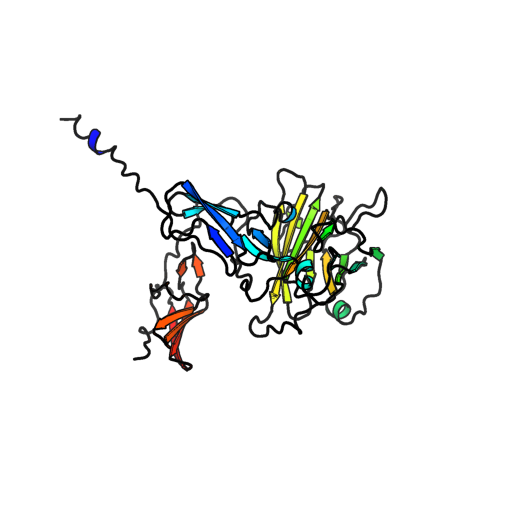4 356 CYS A N 1
ATOM 2790 C CA . CYS A 1 356 ? -30.495 -9.280 3.147 1.00 91.44 356 CYS A CA 1
ATOM 2791 C C . CYS A 1 356 ? -31.231 -8.651 1.958 1.00 91.44 356 CYS A C 1
ATOM 2793 O O . CYS A 1 356 ? -30.626 -8.353 0.927 1.00 91.44 356 CYS A O 1
ATOM 2795 N N . GLN A 1 357 ? -32.538 -8.457 2.073 1.00 93.00 357 GLN A N 1
ATOM 2796 C CA . GLN A 1 357 ? -33.379 -7.904 1.018 1.00 93.00 357 GLN A CA 1
ATOM 2797 C C . GLN A 1 357 ? -33.301 -6.372 0.970 1.00 93.00 357 GLN A C 1
ATOM 2799 O O . GLN A 1 357 ? -32.775 -5.701 1.860 1.00 93.00 357 GLN A O 1
ATOM 2804 N N . VAL A 1 358 ? -33.832 -5.793 -0.110 1.00 85.75 358 VAL A N 1
ATOM 2805 C CA . VAL A 1 358 ? -33.832 -4.336 -0.353 1.00 85.75 358 VAL A CA 1
ATOM 2806 C C . VAL A 1 358 ? -34.639 -3.525 0.664 1.00 85.75 358 VAL A C 1
ATOM 2808 O O . VAL A 1 358 ? -34.502 -2.306 0.704 1.00 85.75 358 VAL A O 1
ATOM 2811 N N . ASP A 1 359 ? -35.476 -4.180 1.463 1.00 91.25 359 ASP A N 1
ATOM 2812 C CA . ASP A 1 359 ? -36.276 -3.598 2.541 1.00 91.25 359 ASP A CA 1
ATOM 2813 C C . ASP A 1 359 ? -35.641 -3.777 3.934 1.00 91.25 359 ASP A C 1
ATOM 2815 O O . ASP A 1 359 ? -36.227 -3.347 4.927 1.00 91.25 359 ASP A O 1
ATOM 2819 N N . GLY A 1 360 ? -34.442 -4.368 4.018 1.00 91.88 360 GLY A N 1
ATOM 2820 C CA . GLY A 1 360 ? -33.729 -4.585 5.279 1.00 91.88 360 GLY A CA 1
ATOM 2821 C C . GLY A 1 360 ? -34.239 -5.787 6.071 1.00 91.88 360 GLY A C 1
ATOM 2822 O O . GLY A 1 360 ? -34.040 -5.845 7.281 1.00 91.88 360 GLY A O 1
ATOM 2823 N N . GLN A 1 361 ? -34.919 -6.734 5.419 1.00 95.94 361 GLN A N 1
ATOM 2824 C CA . GLN A 1 361 ? -35.306 -8.011 6.016 1.00 95.94 361 GLN A CA 1
ATOM 2825 C C . GLN A 1 361 ? -34.458 -9.155 5.458 1.00 95.94 361 GLN A C 1
ATOM 2827 O O . GLN A 1 361 ? -34.095 -9.163 4.283 1.00 95.94 361 GLN A O 1
ATOM 2832 N N . TRP A 1 362 ? -34.153 -10.144 6.291 1.00 96.12 362 TRP A N 1
ATOM 2833 C CA . TRP A 1 362 ? -33.585 -11.401 5.812 1.00 96.12 362 TRP A CA 1
ATOM 2834 C C . TRP A 1 362 ? -34.652 -12.207 5.054 1.00 96.12 362 TRP A C 1
ATOM 2836 O O . TRP A 1 362 ? -35.819 -12.216 5.442 1.00 96.12 362 TRP A O 1
ATOM 2846 N N . ASP A 1 363 ? -34.270 -12.872 3.962 1.00 93.62 363 ASP A N 1
ATOM 2847 C CA . ASP A 1 363 ? -35.194 -13.666 3.135 1.00 93.62 363 ASP A CA 1
ATOM 2848 C C . ASP A 1 363 ? -35.649 -14.985 3.769 1.00 93.62 363 ASP A C 1
ATOM 2850 O O . ASP A 1 363 ? -36.678 -15.539 3.372 1.00 93.62 363 ASP A O 1
ATOM 2854 N N . THR A 1 364 ? -34.916 -15.467 4.767 1.00 91.12 364 THR A N 1
ATOM 2855 C CA . THR A 1 364 ? -35.286 -16.616 5.590 1.00 91.12 364 THR A CA 1
ATOM 2856 C C . THR A 1 364 ? -35.173 -16.286 7.076 1.00 91.12 364 THR A C 1
ATOM 2858 O O . THR A 1 364 ? -34.528 -15.313 7.475 1.00 91.12 364 THR A O 1
ATOM 2861 N N . GLU A 1 365 ? -35.800 -17.121 7.907 1.00 89.31 365 GLU A N 1
ATOM 2862 C CA . GLU A 1 365 ? -35.680 -17.037 9.365 1.00 89.31 365 GLU A CA 1
ATOM 2863 C C . GLU A 1 365 ? -34.223 -17.221 9.825 1.00 89.31 365 GLU A C 1
ATOM 2865 O O . GLU A 1 365 ? -33.375 -17.737 9.089 1.00 89.31 365 GLU A O 1
ATOM 2870 N N . GLU A 1 366 ? -33.937 -16.757 11.043 1.00 86.88 366 GLU A N 1
ATOM 2871 C CA . GLU A 1 366 ? -32.639 -16.933 11.693 1.00 86.88 366 GLU A CA 1
ATOM 2872 C C . GLU A 1 366 ? -32.321 -18.421 11.848 1.00 86.88 366 GLU A C 1
ATOM 2874 O O . GLU A 1 366 ? -33.130 -19.203 12.352 1.00 86.88 366 GLU A O 1
ATOM 2879 N N . LEU A 1 367 ? -31.146 -18.807 11.357 1.00 87.75 367 LEU A N 1
ATOM 2880 C CA . LEU A 1 367 ? -30.643 -20.165 11.457 1.00 87.75 367 LEU A CA 1
ATOM 2881 C C . LEU A 1 367 ? -30.022 -20.352 12.849 1.00 87.75 367 LEU A C 1
ATOM 2883 O O . LEU A 1 367 ? -29.463 -19.417 13.416 1.00 87.75 367 LEU A O 1
ATOM 2887 N N . SER A 1 368 ? -30.134 -21.551 13.418 1.00 88.69 368 SER A N 1
ATOM 2888 C CA . SER A 1 368 ? -29.471 -21.893 14.678 1.00 88.69 368 SER A CA 1
ATOM 2889 C C . SER A 1 368 ? -29.013 -23.345 14.677 1.00 88.69 368 SER A C 1
ATOM 2891 O O . SER A 1 368 ? -29.656 -24.210 14.073 1.00 88.69 368 SER A O 1
ATOM 2893 N N . CYS A 1 369 ? -27.905 -23.626 15.364 1.00 87.00 369 CYS A N 1
ATOM 2894 C CA . CYS A 1 369 ? -27.353 -24.982 15.454 1.00 87.00 369 CYS A CA 1
ATOM 2895 C C . CYS A 1 369 ? -28.164 -25.959 16.333 1.00 87.00 369 CYS A C 1
ATOM 2897 O O . CYS A 1 369 ? -27.844 -27.150 16.354 1.00 87.00 369 CYS A O 1
ATOM 2899 N N . GLY A 1 370 ? -29.251 -25.496 16.969 1.00 77.56 370 GLY A N 1
ATOM 2900 C CA . GLY A 1 370 ? -30.192 -26.318 17.746 1.00 77.56 370 GLY A CA 1
ATOM 2901 C C . GLY A 1 370 ? -29.974 -26.314 19.252 1.00 77.56 370 GLY A C 1
ATOM 2902 O O . GLY A 1 370 ? -28.811 -26.404 19.699 1.00 77.56 370 GLY A O 1
#

Foldseek 3Di:
DPVVVVVVVPPPVPPFQKAAADDAFQQKDKPPDDGIGTAFDKIWIAGVDPQWFWDWPDFQDDSVVGPSGGTWIWGQHNNATDGTHTFTWHQQQSVCVVPDPDLAAQWQWKWAFQDDDDPVCVVVVVDDGTPDIGGQPDDDSPQSQKRFQNQDDDDDGFFDHHFKMKIFGPWWDQFFKKKWWWADAADDVVCFDQVNHQKAKDQDPQWHKGFPGWHANPVGHITMTMIGIDGPDPVPDDRVVNTDRMMMMGGPCRPDVDRITTRMMGTIHDDCSSPDPPDDPDPDPDDPPPPPLDDPPAFADDDPCPVADDPQKDDPDVQKMKGWDPFDDRSNDTTHAFQIKIFIGGNHRTPDIWGQHNRRYTPDDDDDPD

Sequence (370 aa):
MLLLCIACITLIVSVESKCGIPLVAEGVSHFPAKTVYSEGEIVNQFCANTTHELVPLHPKYSITEFDGRKAVQINCVSGKWKGNFPRCAIPISRLEESETNGKESMINGLSYYNATINEEDFLAETYKEIVGIEETQYSLPGNAHCIEKPSMPAKNAKLIKGYSWIINLKHKSTVAYISIKFTRHELGEELLSYDKPFVTAFVNQIRNCSVHQASKFLDVRGGTIDLLCQLNNPEDYDSNADAIETLMLQFHHPNYKNDLYIDSICLWDFPKACGTPEIPLDSPADGVFDTLLETPLVTCDMPTNDTHLKGNTFELSPGETVSYVNAKYYQQTLYAVPYTIEIHTCDDSVLGNRVCQVDGQWDTEELSCG